Protein AF-A0A820GW99-F1 (afdb_monomer_lite)

Radius of gyration: 25.97 Å; chains: 1; bounding box: 66×43×68 Å

Secondary structure (DSSP, 8-state):
---------SS----------HHHHHHHHHHHHHHHTTS--PPPP-SS--EEE--SS-EEEEEE--HHHHTS-TTTTS--TTTEEEEEEEE--TTTGGG-----------B-SS-HHHHHHHHHHT---------TTT-S-------BTTB---EEEEEEEEEEGGGTTEEEEEEEEESTT-PEEEEEETTTTTBPPTHHHHHHHHHHHT-EEEEEEEEGGGTTEEEEEEEEETTHHHHHHHHHHHHHTT-BHHHHHSSPPPSS-TTGGGGS---BTTS---SB-S-S--TTS--

Structure (mmCIF, N/CA/C/O backbone):
data_AF-A0A820GW99-F1
#
_entry.id   AF-A0A820GW99-F1
#
loop_
_atom_site.group_PDB
_atom_site.id
_atom_site.type_symbol
_atom_site.label_atom_id
_atom_site.label_alt_id
_atom_site.label_comp_id
_atom_site.label_asym_id
_atom_site.label_entity_id
_atom_site.label_seq_id
_atom_site.pdbx_PDB_ins_code
_atom_site.Cartn_x
_atom_site.Cartn_y
_atom_site.Cartn_z
_atom_site.occupancy
_atom_site.B_iso_or_equiv
_atom_site.auth_seq_id
_atom_site.auth_comp_id
_atom_site.auth_asym_id
_atom_site.auth_atom_id
_atom_site.pdbx_PDB_model_num
ATOM 1 N N . VAL A 1 1 ? 0.728 26.196 10.209 1.00 34.09 1 VAL A N 1
ATOM 2 C CA . VAL A 1 1 ? 1.690 25.184 10.706 1.00 34.09 1 VAL A CA 1
ATOM 3 C C . VAL A 1 1 ? 2.237 25.667 12.037 1.00 34.09 1 VAL A C 1
ATOM 5 O O . VAL A 1 1 ? 2.863 26.720 12.058 1.00 34.09 1 VAL A O 1
ATOM 8 N N . ILE A 1 2 ? 1.948 24.975 13.143 1.00 26.88 2 ILE A N 1
ATOM 9 C CA . ILE A 1 2 ? 2.539 25.312 14.448 1.00 26.88 2 ILE A CA 1
ATOM 10 C C . ILE A 1 2 ? 3.952 24.728 14.445 1.00 26.88 2 ILE A C 1
ATOM 12 O O . ILE A 1 2 ? 4.118 23.527 14.625 1.00 26.88 2 ILE A O 1
ATOM 16 N N . LYS A 1 3 ? 4.962 25.563 14.180 1.00 29.23 3 LYS A N 1
ATOM 17 C CA . LYS A 1 3 ? 6.363 25.150 14.320 1.00 29.23 3 LYS A CA 1
ATOM 18 C C . LYS A 1 3 ? 6.687 24.992 15.804 1.00 29.23 3 LYS A C 1
ATOM 20 O O . LYS A 1 3 ? 6.284 25.827 16.612 1.00 29.23 3 LYS A O 1
ATOM 25 N N . HIS A 1 4 ? 7.404 23.926 16.148 1.00 37.72 4 HIS A N 1
ATOM 26 C CA . HIS A 1 4 ? 7.771 23.617 17.527 1.00 37.72 4 HIS A CA 1
ATOM 27 C C . HIS A 1 4 ? 8.592 24.746 18.165 1.00 37.72 4 HIS A C 1
ATOM 29 O O . HIS A 1 4 ? 9.749 24.967 17.809 1.00 37.72 4 HIS A O 1
ATOM 35 N N . GLY A 1 5 ? 8.007 25.411 19.162 1.00 27.44 5 GLY A N 1
ATOM 36 C CA . GLY A 1 5 ? 8.787 26.099 20.182 1.00 27.44 5 GLY A CA 1
ATOM 37 C C . GLY A 1 5 ? 9.498 25.060 21.046 1.00 27.44 5 GLY A C 1
ATOM 38 O O . GLY A 1 5 ? 8.871 24.106 21.512 1.00 27.44 5 GLY A O 1
ATOM 39 N N . LYS A 1 6 ? 10.807 25.237 21.246 1.00 36.88 6 LYS A N 1
ATOM 40 C CA . LYS A 1 6 ? 11.501 24.606 22.374 1.00 36.88 6 LYS A CA 1
ATOM 41 C C . LYS A 1 6 ? 10.998 25.238 23.681 1.00 36.88 6 LYS A C 1
ATOM 43 O O . LYS A 1 6 ? 10.419 26.319 23.661 1.00 36.88 6 LYS A O 1
ATOM 48 N N . ASP A 1 7 ? 11.260 24.542 24.781 1.00 36.59 7 ASP A N 1
ATOM 49 C CA . ASP A 1 7 ? 11.021 24.961 26.167 1.00 36.59 7 ASP A CA 1
ATOM 50 C C . ASP A 1 7 ? 9.563 24.947 26.660 1.00 36.59 7 ASP A C 1
ATOM 52 O O . ASP A 1 7 ? 8.857 25.949 26.685 1.00 36.59 7 ASP A O 1
ATOM 56 N N . LEU A 1 8 ? 9.172 23.785 27.194 1.00 32.44 8 LEU A N 1
ATOM 57 C CA . LEU A 1 8 ? 8.350 23.674 28.406 1.00 32.44 8 LEU A CA 1
ATOM 58 C C . LEU A 1 8 ? 8.713 22.358 29.116 1.00 32.44 8 LEU A C 1
ATOM 60 O O . LEU A 1 8 ? 8.179 21.285 28.831 1.00 32.44 8 LEU A O 1
ATOM 64 N N . ALA A 1 9 ? 9.716 22.431 29.990 1.00 37.28 9 ALA A N 1
ATOM 65 C CA . ALA A 1 9 ? 10.276 21.270 30.671 1.00 37.28 9 ALA A CA 1
ATOM 66 C C . ALA A 1 9 ? 9.352 20.710 31.779 1.00 37.28 9 ALA A C 1
ATOM 68 O O . ALA A 1 9 ? 8.572 21.430 32.394 1.00 37.28 9 ALA A O 1
ATOM 69 N N . HIS A 1 10 ? 9.538 19.417 32.072 1.00 31.22 10 HIS A N 1
ATOM 70 C CA . HIS A 1 10 ? 9.127 18.690 33.289 1.00 31.22 10 HIS A CA 1
ATOM 71 C C . HIS A 1 10 ? 7.740 18.026 33.435 1.00 31.22 10 HIS A C 1
ATOM 73 O O . HIS A 1 10 ? 7.588 17.300 34.415 1.00 31.22 10 HIS A O 1
ATOM 79 N N . GLN A 1 11 ? 6.783 18.101 32.493 1.00 29.55 11 GLN A N 1
ATOM 80 C CA . GLN A 1 11 ? 5.554 17.261 32.589 1.00 29.55 11 GLN A CA 1
ATOM 81 C C . GLN A 1 11 ? 5.100 16.500 31.326 1.00 29.55 11 GLN A C 1
ATOM 83 O O . GLN A 1 11 ? 4.158 15.717 31.409 1.00 29.55 11 GLN A O 1
ATOM 88 N N . ALA A 1 12 ? 5.778 16.626 30.180 1.00 31.44 12 ALA A N 1
ATOM 89 C CA . ALA A 1 12 ? 5.379 15.939 28.942 1.00 31.44 12 ALA A CA 1
ATOM 90 C C . ALA A 1 12 ? 6.526 15.145 28.291 1.00 31.44 12 ALA A C 1
ATOM 92 O O . ALA A 1 12 ? 7.071 15.524 27.256 1.00 31.44 12 ALA A O 1
ATOM 93 N N . ARG A 1 13 ? 6.872 13.991 28.873 1.00 30.59 13 ARG A N 1
ATOM 94 C CA . ARG A 1 13 ? 7.758 13.000 28.238 1.00 30.59 13 ARG A CA 1
ATOM 95 C C . ARG A 1 13 ? 7.006 12.195 27.160 1.00 30.59 13 ARG A C 1
ATOM 97 O O . ARG A 1 13 ? 6.769 11.014 27.352 1.00 30.59 13 ARG A O 1
ATOM 104 N N . VAL A 1 14 ? 6.665 12.812 26.023 1.00 30.56 14 VAL A N 1
ATOM 105 C CA . VAL A 1 14 ? 6.706 12.112 24.719 1.00 30.56 14 VAL A CA 1
ATOM 106 C C . VAL A 1 14 ? 6.911 13.102 23.564 1.00 30.56 14 VAL A C 1
ATOM 108 O O . VAL A 1 14 ? 5.963 13.713 23.070 1.00 30.56 14 VAL A O 1
ATOM 111 N N . THR A 1 15 ? 8.141 13.208 23.062 1.00 28.92 15 THR A N 1
ATOM 112 C CA . THR A 1 15 ? 8.396 13.669 21.690 1.00 28.92 15 THR A CA 1
ATOM 113 C C . THR A 1 15 ? 8.092 12.515 20.736 1.00 28.92 15 THR A C 1
ATOM 115 O O . THR A 1 15 ? 8.999 11.830 20.274 1.00 28.92 15 THR A O 1
ATOM 118 N N . VAL A 1 16 ? 6.804 12.249 20.496 1.00 45.94 16 VAL A N 1
ATOM 119 C CA . VAL A 1 16 ? 6.404 11.439 19.336 1.00 45.94 16 VAL A CA 1
ATOM 120 C C . VAL A 1 16 ? 6.552 12.335 18.121 1.00 45.94 16 VAL A C 1
ATOM 122 O O . VAL A 1 16 ? 5.922 13.393 18.089 1.00 45.94 16 VAL A O 1
ATOM 125 N N . ASP A 1 17 ? 7.341 11.908 17.144 1.00 59.22 17 ASP A N 1
ATOM 126 C CA . ASP A 1 17 ? 7.362 12.537 15.829 1.00 59.22 17 ASP A CA 1
ATOM 127 C C . ASP A 1 17 ? 5.945 12.463 15.227 1.00 59.22 17 ASP A C 1
ATOM 129 O O . ASP A 1 17 ? 5.344 11.386 15.147 1.00 59.22 17 ASP A O 1
ATOM 133 N N . ARG A 1 18 ? 5.331 13.616 14.947 1.00 73.81 18 ARG A N 1
ATOM 134 C CA . ARG A 1 18 ? 3.931 13.697 14.494 1.00 73.81 18 ARG A CA 1
ATOM 135 C C . ARG A 1 18 ? 3.927 14.043 13.008 1.00 73.81 18 ARG A C 1
ATOM 137 O O . ARG A 1 18 ? 4.594 15.007 12.650 1.00 73.81 18 ARG A O 1
ATOM 144 N N . PRO A 1 19 ? 3.125 13.366 12.162 1.00 80.12 19 PRO A N 1
ATOM 145 C CA . PRO A 1 19 ? 3.034 13.721 10.749 1.00 80.12 19 PRO A CA 1
ATOM 146 C C . PRO A 1 19 ? 2.704 15.207 10.558 1.00 80.12 19 PRO A C 1
ATOM 148 O O . PRO A 1 19 ? 1.691 15.686 11.078 1.00 80.12 19 PRO A O 1
ATOM 151 N N . GLU A 1 20 ? 3.540 15.925 9.801 1.00 85.94 20 GLU A N 1
ATOM 152 C CA . GLU A 1 20 ? 3.420 17.369 9.539 1.00 85.94 20 GLU A CA 1
ATOM 153 C C . GLU A 1 20 ? 2.290 17.696 8.536 1.00 85.94 20 GLU A C 1
ATOM 155 O O . GLU A 1 20 ? 2.474 18.383 7.533 1.00 85.94 20 GLU A O 1
ATOM 160 N N . LEU A 1 21 ? 1.085 17.182 8.794 1.00 87.62 21 LEU A N 1
ATOM 161 C CA . LEU A 1 21 ? -0.059 17.249 7.888 1.00 87.62 21 LEU A CA 1
ATOM 162 C C . LEU A 1 21 ? -1.140 18.201 8.412 1.00 87.62 21 LEU A C 1
ATOM 164 O O . LEU A 1 21 ? -1.540 18.155 9.579 1.00 87.62 21 LEU A O 1
ATOM 168 N N . THR A 1 22 ? -1.685 19.036 7.525 1.00 89.44 22 THR A N 1
ATOM 169 C CA . THR A 1 22 ? -2.733 20.014 7.868 1.00 89.44 22 THR A CA 1
ATOM 170 C C . THR A 1 22 ? -3.970 19.388 8.541 1.00 89.44 22 THR A C 1
ATOM 172 O O . THR A 1 22 ? -4.383 19.918 9.577 1.00 89.44 22 THR A O 1
ATOM 175 N N . PRO A 1 23 ? -4.540 18.254 8.069 1.00 91.44 23 PRO A N 1
ATOM 176 C CA . PRO A 1 23 ? -5.675 17.612 8.741 1.00 91.44 23 PRO A CA 1
ATOM 177 C C . PRO A 1 23 ? -5.346 17.142 10.166 1.00 91.44 23 PRO A C 1
ATOM 179 O O . PRO A 1 23 ? -6.163 17.297 11.073 1.00 91.44 23 PRO A O 1
ATOM 182 N N . VAL A 1 24 ? -4.123 16.642 10.384 1.00 91.94 24 VAL A N 1
ATOM 183 C CA . VAL A 1 24 ? -3.643 16.163 11.691 1.00 91.94 24 VAL A CA 1
ATOM 184 C C . VAL A 1 24 ? -3.580 17.314 12.690 1.00 91.94 24 VAL A C 1
ATOM 186 O O . VAL A 1 24 ? -4.077 17.180 13.807 1.00 91.94 24 VAL A O 1
ATOM 189 N N . ALA A 1 25 ? -3.047 18.470 12.282 1.00 91.69 25 ALA A N 1
ATOM 190 C CA . ALA A 1 25 ? -3.002 19.664 13.125 1.00 91.69 25 ALA A CA 1
ATOM 191 C C . ALA A 1 25 ? -4.410 20.170 13.500 1.00 91.69 25 ALA A C 1
ATOM 193 O O . ALA A 1 25 ? -4.652 20.513 14.660 1.00 91.69 25 ALA A O 1
ATOM 194 N N . ILE A 1 26 ? -5.352 20.174 12.546 1.00 92.75 26 ILE A N 1
ATOM 195 C CA . ILE A 1 26 ? -6.745 20.588 12.780 1.00 92.75 26 ILE A CA 1
ATOM 196 C C . ILE A 1 26 ? -7.433 19.637 13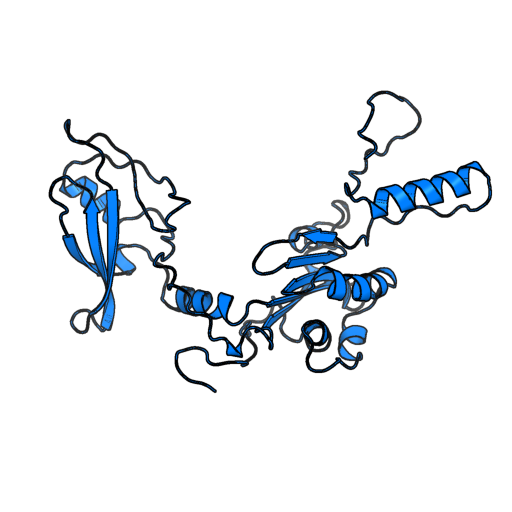.769 1.00 92.75 26 ILE A C 1
ATOM 198 O O . ILE A 1 26 ? -7.977 20.089 14.779 1.00 92.75 26 ILE A O 1
ATOM 202 N N . GLN A 1 27 ? -7.382 18.324 13.527 1.00 93.75 27 GLN A N 1
ATOM 203 C CA . GLN A 1 27 ? -8.061 17.332 14.366 1.00 93.75 27 GLN A CA 1
ATOM 204 C C . GLN A 1 27 ? -7.442 17.243 15.771 1.00 93.75 27 GLN A C 1
ATOM 206 O O . GLN A 1 27 ? -8.168 17.203 16.767 1.00 93.75 27 GLN A O 1
ATOM 211 N N . ALA A 1 28 ? -6.110 17.305 15.880 1.00 93.31 28 ALA A N 1
ATOM 212 C CA . ALA A 1 28 ? -5.420 17.359 17.167 1.00 93.31 28 ALA A CA 1
ATOM 213 C C . ALA A 1 28 ? -5.816 18.606 17.977 1.00 93.31 28 ALA A C 1
ATOM 215 O O . ALA A 1 28 ? -6.082 18.489 19.177 1.00 93.31 28 ALA A O 1
ATOM 216 N N . GLY A 1 29 ? -5.922 19.772 17.326 1.00 94.19 29 GLY A N 1
ATOM 217 C CA . GLY A 1 29 ? -6.402 21.013 17.937 1.00 94.19 29 GLY A CA 1
ATOM 218 C C . GLY A 1 29 ? -7.855 20.919 18.413 1.00 94.19 29 GLY A C 1
ATOM 219 O O . GLY A 1 29 ? -8.149 21.264 19.556 1.00 94.19 29 GLY A O 1
ATOM 220 N N . GLN A 1 30 ? -8.755 20.374 17.589 1.00 96.12 30 GLN A N 1
ATOM 221 C CA . GLN A 1 30 ? -10.165 20.168 17.949 1.00 96.12 30 GLN A CA 1
ATOM 222 C C . GLN A 1 30 ? -10.345 19.200 19.128 1.00 96.12 30 GLN A C 1
ATOM 224 O O . GLN A 1 30 ? -11.160 19.455 20.017 1.00 96.12 30 GLN A O 1
ATOM 229 N N . TYR A 1 31 ? -9.593 18.097 19.175 1.00 95.62 31 TYR A N 1
ATOM 230 C CA . TYR A 1 31 ? -9.647 17.171 20.309 1.00 95.62 31 TYR A CA 1
ATOM 231 C C . TYR A 1 31 ? -8.991 17.755 21.567 1.00 95.62 31 TYR A C 1
ATOM 233 O O . TYR A 1 31 ? -9.495 17.531 22.665 1.00 95.62 31 TYR A O 1
ATOM 241 N N . LEU A 1 32 ? -7.911 18.534 21.438 1.00 94.62 32 LEU A N 1
ATOM 242 C CA . LEU A 1 32 ? -7.316 19.254 22.568 1.00 94.62 32 LEU A CA 1
ATOM 243 C C . LEU A 1 32 ? -8.299 20.266 23.168 1.00 94.62 32 LEU A C 1
ATOM 245 O O . LEU A 1 32 ? -8.523 20.232 24.374 1.00 94.62 32 LEU A O 1
ATOM 249 N N . ALA A 1 33 ? -8.938 21.084 22.330 1.00 97.06 33 ALA A N 1
ATOM 250 C CA . ALA A 1 33 ? -10.006 21.996 22.726 1.00 97.06 33 ALA A CA 1
ATOM 251 C C . ALA A 1 33 ? -11.107 21.270 23.519 1.00 97.06 33 ALA A C 1
ATOM 253 O O . ALA A 1 33 ? -11.401 21.629 24.658 1.00 97.06 33 ALA A O 1
ATOM 254 N N . ARG A 1 34 ? -11.675 20.193 22.960 1.00 97.06 34 ARG A N 1
ATOM 255 C CA . ARG A 1 34 ? -12.742 19.423 23.624 1.00 97.06 34 ARG A CA 1
ATOM 256 C C . ARG A 1 34 ? -12.323 18.859 24.986 1.00 97.06 34 ARG A C 1
ATOM 258 O O . ARG A 1 34 ? -13.162 18.832 25.880 1.00 97.06 34 ARG A O 1
ATOM 265 N N . ARG A 1 35 ? -11.058 18.454 25.163 1.00 96.75 35 ARG A N 1
ATOM 266 C CA . ARG A 1 35 ? -10.527 18.016 26.468 1.00 96.75 35 ARG A CA 1
ATOM 267 C C . ARG A 1 35 ? -10.376 19.173 27.457 1.00 96.75 35 ARG A C 1
ATOM 269 O O . ARG A 1 35 ? -10.804 19.039 28.593 1.00 96.75 35 ARG A O 1
ATOM 276 N N . LEU A 1 36 ? -9.825 20.312 27.029 1.00 96.19 36 LEU A N 1
ATOM 277 C CA . LEU A 1 36 ? -9.630 21.490 27.890 1.00 96.19 36 LEU A CA 1
ATOM 278 C C . LEU A 1 36 ? -10.951 22.073 28.424 1.00 96.19 36 LEU A C 1
ATOM 280 O O . LEU A 1 36 ? -10.977 22.607 29.528 1.00 96.19 36 LEU A O 1
ATOM 284 N N . TRP A 1 37 ? -12.042 21.942 27.665 1.00 96.75 37 TRP A N 1
ATOM 285 C CA . TRP A 1 37 ? -13.384 22.382 28.063 1.00 96.75 37 TRP A CA 1
ATOM 286 C C . TRP A 1 37 ? -14.287 21.255 28.605 1.00 96.75 37 TRP A C 1
ATOM 288 O O . TRP A 1 37 ? -15.500 21.434 28.673 1.00 96.75 37 TRP A O 1
ATOM 298 N N . ASN A 1 38 ? -13.727 20.102 29.003 1.00 95.25 38 ASN A N 1
ATOM 299 C CA . ASN A 1 38 ? -14.459 18.944 29.552 1.00 95.25 38 ASN A CA 1
ATOM 300 C C . ASN A 1 38 ? -15.621 18.421 28.669 1.00 95.25 38 ASN A C 1
ATOM 302 O O . ASN A 1 38 ? -16.558 17.796 29.162 1.00 95.25 38 ASN A O 1
ATOM 306 N N . LEU A 1 39 ? -15.560 18.638 27.350 1.00 96.75 39 LEU A N 1
ATOM 307 C CA . LEU A 1 39 ? -16.567 18.186 26.379 1.00 96.75 39 LEU A CA 1
ATOM 308 C C . LEU A 1 39 ? -16.296 16.773 25.837 1.00 96.75 39 LEU A C 1
ATOM 310 O O . LEU A 1 39 ? -17.156 16.182 25.185 1.00 96.75 39 LEU A O 1
ATOM 314 N N . SER A 1 40 ? -15.084 16.244 26.017 1.00 96.06 40 SER A N 1
ATOM 315 C CA . SER A 1 40 ? -14.705 14.886 25.615 1.00 96.06 40 SER A CA 1
ATOM 316 C C . SER A 1 40 ? -13.384 14.475 26.259 1.00 96.06 40 SER A C 1
ATOM 318 O O . SER A 1 40 ? -12.528 15.324 26.476 1.00 96.06 40 SER A O 1
ATOM 320 N N . ASN A 1 41 ? -13.176 13.170 26.448 1.00 94.81 41 ASN A N 1
ATOM 321 C CA . ASN A 1 41 ? -11.884 12.581 26.823 1.00 94.81 41 ASN A CA 1
ATOM 322 C C . ASN A 1 41 ? -11.120 11.988 25.619 1.00 94.81 41 ASN A C 1
ATOM 324 O O . ASN A 1 41 ? -10.071 11.371 25.793 1.00 94.81 41 ASN A O 1
ATOM 328 N N . GLN A 1 42 ? -11.631 12.151 24.392 1.00 94.06 42 GLN A N 1
ATOM 329 C CA . GLN A 1 42 ? -11.063 11.528 23.196 1.00 94.06 42 GLN A CA 1
ATOM 330 C C . GLN A 1 42 ? -9.632 12.015 22.913 1.00 94.06 42 GLN A C 1
ATOM 332 O O . GLN A 1 42 ? -9.343 13.217 22.867 1.00 94.06 42 GLN A O 1
ATOM 337 N N . LEU A 1 43 ? -8.730 11.058 22.691 1.00 92.94 43 LEU A N 1
ATOM 338 C CA . LEU A 1 43 ? -7.359 11.289 22.245 1.00 92.94 43 LEU A CA 1
ATOM 339 C C . LEU A 1 43 ? -7.262 11.167 20.718 1.00 92.94 43 LEU A C 1
ATOM 341 O O . LEU A 1 43 ? -8.073 10.505 20.074 1.00 92.94 43 LEU A O 1
ATOM 345 N N . MET A 1 44 ? -6.256 11.821 20.141 1.00 90.75 44 MET A N 1
ATOM 346 C CA . MET A 1 44 ? -5.973 11.744 18.707 1.00 90.75 44 MET A CA 1
ATOM 347 C C . MET A 1 44 ? -5.277 10.416 18.377 1.00 90.75 44 MET A C 1
ATOM 349 O O . MET A 1 44 ? -4.273 10.075 19.006 1.00 90.75 44 MET A O 1
ATOM 353 N N . ASN A 1 45 ? -5.794 9.686 17.385 1.00 88.00 45 ASN A N 1
ATOM 354 C CA . ASN A 1 45 ? -5.146 8.497 16.837 1.00 88.00 45 ASN A CA 1
ATOM 355 C C . ASN A 1 45 ? -4.118 8.927 15.779 1.00 88.00 45 ASN A C 1
ATOM 357 O O . ASN A 1 45 ? -4.469 9.603 14.818 1.00 88.00 45 ASN A O 1
ATOM 361 N N . TYR A 1 46 ? -2.861 8.517 15.959 1.00 89.00 46 TYR A N 1
ATOM 362 C CA . TYR A 1 46 ? -1.767 8.812 15.028 1.00 89.00 46 TYR A CA 1
ATOM 363 C C . TYR A 1 46 ? -1.233 7.576 14.283 1.00 89.00 46 TYR A C 1
ATOM 365 O O . TYR A 1 46 ? -0.291 7.708 13.514 1.00 89.00 46 TYR A O 1
ATOM 373 N N . ARG A 1 47 ? -1.798 6.378 14.506 1.00 83.94 47 ARG A N 1
ATOM 374 C CA . ARG A 1 47 ? -1.305 5.125 13.895 1.00 83.94 47 ARG A CA 1
ATOM 375 C C . ARG A 1 47 ? -1.816 4.897 12.471 1.00 83.94 47 ARG A C 1
ATOM 377 O O . ARG A 1 47 ? -1.139 4.261 11.677 1.00 83.94 47 ARG A O 1
ATOM 384 N N . THR A 1 48 ? -3.009 5.396 12.158 1.00 88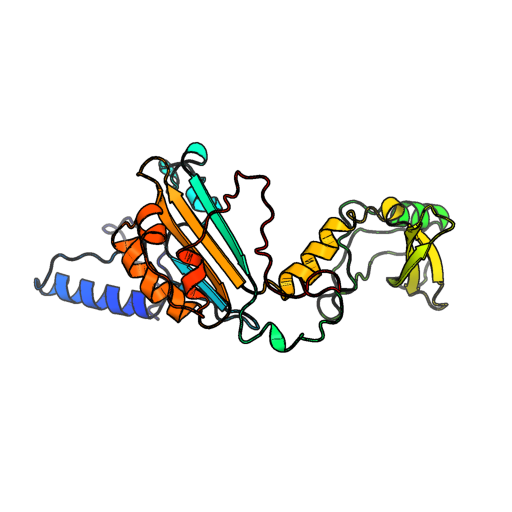.12 48 THR A N 1
ATOM 385 C CA . THR A 1 48 ? -3.713 5.150 10.886 1.00 88.12 48 THR A CA 1
ATOM 386 C C . THR A 1 48 ? -4.084 6.470 10.208 1.00 88.12 48 THR A C 1
ATOM 388 O O . THR A 1 48 ? -5.238 6.694 9.849 1.00 88.12 48 THR A O 1
ATOM 391 N N . ILE A 1 49 ? -3.112 7.380 10.100 1.00 94.19 49 ILE A N 1
ATOM 392 C CA . ILE A 1 49 ? -3.250 8.630 9.343 1.00 94.19 49 ILE A CA 1
ATOM 393 C C . ILE A 1 49 ? -2.926 8.322 7.870 1.00 94.19 49 ILE A C 1
ATOM 395 O O . ILE A 1 49 ? -1.783 7.954 7.591 1.00 94.19 49 ILE A O 1
ATOM 399 N N . PRO A 1 50 ? -3.880 8.452 6.928 1.00 95.81 50 PRO A N 1
ATOM 400 C CA . PRO A 1 50 ? -3.567 8.351 5.509 1.00 95.81 50 PRO A CA 1
ATOM 401 C C . PRO A 1 50 ? -2.710 9.537 5.062 1.00 95.81 50 PRO A C 1
ATOM 403 O O . PRO A 1 50 ? -2.909 10.668 5.508 1.00 95.81 50 P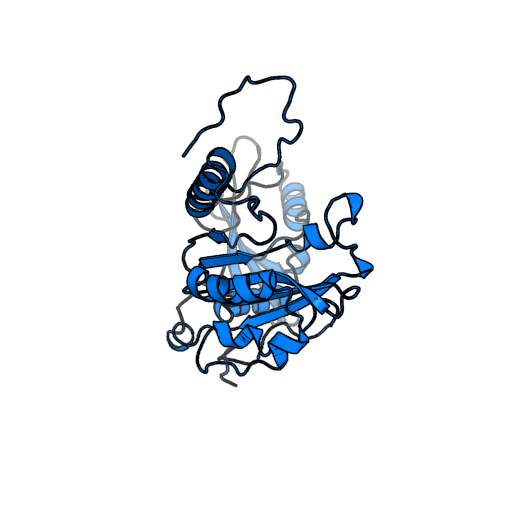RO A O 1
ATOM 406 N N . SER A 1 51 ? -1.766 9.271 4.165 1.00 94.12 51 SER A N 1
ATOM 407 C CA . SER A 1 51 ? -0.851 10.261 3.593 1.00 94.12 51 SER A CA 1
ATOM 408 C C . SER A 1 51 ? -0.774 10.087 2.079 1.00 94.12 51 SER A C 1
ATOM 410 O O . SER A 1 51 ? -0.868 8.966 1.586 1.00 94.12 51 SER A O 1
ATOM 412 N N . THR A 1 52 ? -0.607 11.190 1.346 1.00 93.81 52 THR A N 1
ATOM 413 C CA . THR A 1 52 ? -0.474 11.208 -0.121 1.00 93.81 52 THR A CA 1
ATOM 414 C C . THR A 1 52 ? 0.698 12.090 -0.526 1.00 93.81 52 THR A C 1
ATOM 416 O O . THR A 1 52 ? 0.855 13.196 -0.008 1.00 93.81 52 THR A O 1
ATOM 419 N N . VAL A 1 53 ? 1.505 11.594 -1.458 1.00 91.31 53 VAL A N 1
ATOM 420 C CA . VAL A 1 53 ? 2.589 12.301 -2.131 1.00 91.31 53 VAL A CA 1
ATOM 421 C C . VAL A 1 53 ? 2.165 12.503 -3.585 1.00 91.31 53 VAL A C 1
ATOM 423 O O . VAL A 1 53 ? 2.001 11.544 -4.340 1.00 91.31 53 VAL A O 1
ATOM 426 N N . PHE A 1 54 ? 1.972 13.762 -3.970 1.00 88.12 54 PHE A N 1
ATOM 427 C CA . PHE A 1 54 ? 1.522 14.141 -5.308 1.00 88.12 54 PHE A CA 1
ATOM 428 C C . PHE A 1 54 ? 2.716 14.245 -6.265 1.00 88.12 54 PHE A C 1
ATOM 430 O O . PHE A 1 54 ? 3.310 15.309 -6.438 1.00 88.12 54 PHE A O 1
ATOM 437 N N . THR A 1 55 ? 3.091 13.115 -6.863 1.00 77.94 55 THR A N 1
ATOM 438 C CA . THR A 1 55 ? 4.130 13.005 -7.897 1.00 77.94 55 THR A CA 1
ATOM 439 C C . THR A 1 55 ? 3.529 12.867 -9.294 1.00 77.94 55 THR A C 1
ATOM 441 O O . THR A 1 55 ? 2.452 12.311 -9.473 1.00 77.94 55 THR A O 1
ATOM 444 N N . SER A 1 56 ? 4.241 13.350 -10.314 1.00 66.69 56 SER A N 1
ATOM 445 C CA . SER A 1 56 ? 3.922 13.084 -11.725 1.00 66.69 56 SER A CA 1
ATOM 446 C C . SER A 1 56 ? 4.841 11.978 -12.263 1.00 66.69 56 SER A C 1
ATOM 448 O O . SER A 1 56 ? 6.033 12.018 -11.956 1.00 66.69 56 SER A O 1
ATOM 450 N N . PRO A 1 57 ? 4.354 11.007 -13.064 1.00 67.62 57 PRO A N 1
ATOM 451 C CA . PRO A 1 57 ? 3.000 10.884 -13.621 1.00 67.62 57 PRO A CA 1
ATOM 452 C C . PRO A 1 57 ? 2.003 10.093 -12.749 1.00 67.62 57 PRO A C 1
ATOM 454 O O . PRO A 1 57 ? 0.859 9.913 -13.159 1.00 67.62 57 PRO A O 1
ATOM 457 N N . SER A 1 58 ? 2.414 9.576 -11.590 1.00 76.50 58 SER A N 1
ATOM 458 C CA . SER A 1 58 ? 1.545 8.811 -10.685 1.00 76.50 58 SER A CA 1
ATOM 459 C C . SER A 1 58 ? 1.736 9.268 -9.249 1.00 76.50 58 SER A C 1
ATOM 461 O O . SER A 1 58 ? 2.869 9.439 -8.792 1.00 76.50 58 SER A O 1
ATOM 463 N N . GLU A 1 59 ? 0.626 9.433 -8.541 1.00 89.88 59 GLU A N 1
ATOM 464 C CA . GLU A 1 59 ? 0.610 9.738 -7.117 1.00 89.88 59 GLU A CA 1
ATOM 465 C C . GLU A 1 59 ? 0.956 8.486 -6.307 1.00 89.88 59 GLU A C 1
ATOM 467 O O . GLU A 1 59 ? 0.859 7.354 -6.793 1.00 89.88 59 GLU A O 1
ATOM 472 N N . TYR A 1 60 ? 1.339 8.688 -5.050 1.00 93.75 60 TYR A N 1
ATOM 473 C CA . TYR A 1 60 ? 1.573 7.609 -4.100 1.00 93.75 60 TYR A CA 1
ATOM 474 C C . TYR A 1 60 ? 0.894 7.914 -2.768 1.00 93.75 60 TYR A C 1
ATOM 476 O O . TYR A 1 60 ? 1.183 8.930 -2.135 1.00 93.75 60 TYR A O 1
ATOM 484 N N . SER A 1 61 ? 0.039 7.003 -2.312 1.00 96.44 61 SER A N 1
ATOM 485 C CA . SER A 1 61 ? -0.701 7.137 -1.060 1.00 96.44 61 SER A CA 1
ATOM 486 C C . SER A 1 61 ? -0.595 5.881 -0.216 1.00 96.44 61 SER A C 1
ATOM 488 O O . SER A 1 61 ? -0.505 4.762 -0.722 1.00 96.44 61 SER A O 1
ATOM 490 N N . PHE A 1 62 ? -0.608 6.059 1.099 1.00 97.25 62 PHE A N 1
ATOM 491 C CA . PHE A 1 62 ? -0.499 4.954 2.041 1.00 97.25 62 PHE A CA 1
ATOM 492 C C . PHE A 1 62 ? -1.175 5.259 3.377 1.00 97.25 62 PHE A C 1
ATOM 494 O O . PHE A 1 62 ? -1.430 6.414 3.726 1.00 97.25 62 PHE A O 1
ATOM 501 N N . VAL A 1 63 ? -1.451 4.202 4.135 1.00 97.06 63 VAL A N 1
ATOM 502 C CA . VAL A 1 63 ? -1.956 4.256 5.509 1.00 97.06 63 VAL A CA 1
ATOM 503 C C . VAL A 1 63 ? -1.422 3.061 6.299 1.00 97.06 63 VAL A C 1
ATOM 505 O O . VAL A 1 63 ? -1.390 1.943 5.791 1.00 97.06 63 VAL A O 1
ATOM 508 N N . GLY A 1 64 ? -1.031 3.289 7.554 1.00 94.94 64 GLY A N 1
ATOM 509 C CA . GLY A 1 64 ? -0.488 2.247 8.429 1.00 94.94 64 GLY A CA 1
ATOM 510 C C . GLY A 1 64 ? 1.025 2.054 8.281 1.00 94.94 64 GLY A C 1
ATOM 511 O O . GLY A 1 64 ? 1.743 2.992 7.941 1.00 94.94 64 GLY A O 1
ATOM 512 N N . LEU A 1 65 ? 1.506 0.852 8.605 1.00 94.62 65 LEU A N 1
ATOM 513 C CA . LEU A 1 65 ? 2.931 0.513 8.638 1.00 94.62 65 LEU A CA 1
ATOM 514 C C . LEU A 1 65 ? 3.530 0.411 7.234 1.00 94.62 65 LEU A C 1
ATOM 516 O O . LEU A 1 65 ? 2.914 -0.152 6.332 1.00 94.62 65 LEU A O 1
ATOM 520 N N . HIS A 1 66 ? 4.780 0.850 7.095 1.00 93.81 66 HIS A N 1
ATOM 521 C CA . HIS A 1 66 ? 5.624 0.483 5.959 1.00 93.81 66 HIS A CA 1
ATOM 522 C C . HIS A 1 66 ? 6.114 -0.971 6.078 1.00 93.81 66 HIS A C 1
ATOM 524 O O . HIS A 1 66 ? 6.014 -1.601 7.130 1.00 93.81 66 HIS A O 1
ATOM 530 N N . GLU A 1 67 ? 6.677 -1.520 5.006 1.00 93.94 67 GLU A N 1
ATOM 531 C CA . GLU A 1 67 ? 7.087 -2.929 4.934 1.00 93.94 67 GLU A CA 1
ATOM 532 C C . GLU A 1 67 ? 8.289 -3.221 5.843 1.00 93.94 67 GLU A C 1
ATOM 534 O O . GLU A 1 67 ? 8.233 -4.081 6.719 1.00 93.94 67 GLU A O 1
ATOM 539 N N . GLU A 1 68 ? 9.323 -2.398 5.720 1.00 92.06 68 GLU A N 1
ATOM 540 C CA . GLU A 1 68 ? 10.514 -2.363 6.564 1.00 92.06 68 GLU A CA 1
ATOM 541 C C . GLU A 1 68 ? 10.238 -1.905 8.007 1.00 92.06 68 GLU A C 1
ATOM 543 O O . GLU A 1 68 ? 11.115 -1.992 8.868 1.00 92.06 68 GLU A O 1
ATOM 548 N N . GLN A 1 69 ? 9.035 -1.389 8.282 1.00 91.75 69 GLN A N 1
ATOM 549 C CA . GLN A 1 69 ? 8.562 -1.097 9.634 1.00 91.75 69 GLN A CA 1
ATOM 550 C C . GLN A 1 69 ? 7.823 -2.300 10.227 1.00 91.75 69 GLN A C 1
ATOM 552 O O . GLN A 1 69 ? 8.093 -2.674 11.363 1.00 91.75 69 GLN A O 1
ATOM 557 N N . ALA A 1 70 ? 6.943 -2.944 9.456 1.00 93.62 70 ALA A N 1
ATOM 558 C CA . ALA A 1 70 ? 6.215 -4.138 9.875 1.00 93.62 70 ALA A CA 1
ATOM 559 C C . ALA A 1 70 ? 7.161 -5.307 10.207 1.00 93.62 70 ALA A C 1
ATOM 561 O O . ALA A 1 70 ? 6.932 -6.012 11.185 1.00 93.62 70 ALA A O 1
ATOM 562 N N . MET A 1 71 ? 8.263 -5.458 9.464 1.00 94.00 71 MET A N 1
ATOM 563 C CA . MET A 1 71 ? 9.283 -6.490 9.713 1.00 94.00 71 MET A CA 1
ATOM 564 C C . MET A 1 71 ? 10.081 -6.314 11.020 1.00 94.00 71 MET A C 1
ATOM 566 O O . MET A 1 71 ? 10.777 -7.244 11.426 1.00 94.00 71 MET A O 1
ATOM 570 N N . ARG A 1 72 ? 10.018 -5.149 11.681 1.00 93.62 72 ARG A N 1
ATOM 571 C CA . ARG A 1 72 ? 10.745 -4.898 12.940 1.00 93.62 72 ARG A CA 1
ATOM 572 C C . ARG A 1 72 ? 10.110 -5.650 14.108 1.00 93.62 72 ARG A C 1
ATOM 574 O O . ARG A 1 72 ? 8.964 -6.090 14.019 1.00 93.62 72 ARG A O 1
ATOM 581 N N . SER A 1 73 ? 10.841 -5.757 15.217 1.00 89.19 73 SER A N 1
ATOM 582 C CA . SER A 1 73 ? 10.307 -6.333 16.453 1.00 89.19 73 SER A CA 1
ATOM 583 C C . SER A 1 73 ? 9.100 -5.532 16.969 1.00 89.19 73 SER A C 1
ATOM 585 O O . SER A 1 73 ? 8.921 -4.357 16.633 1.00 89.19 73 SER A O 1
ATOM 587 N N . GLN A 1 74 ? 8.281 -6.147 17.824 1.00 86.56 74 GLN A N 1
ATOM 588 C CA . GLN A 1 74 ? 7.186 -5.435 18.496 1.00 86.56 74 GLN A CA 1
ATOM 589 C C . GLN A 1 74 ? 7.697 -4.334 19.445 1.00 86.56 74 GLN A C 1
ATOM 591 O O . GLN A 1 74 ? 7.013 -3.327 19.629 1.00 86.56 74 GLN A O 1
ATOM 596 N N . GLU A 1 75 ? 8.906 -4.485 20.000 1.00 85.88 75 GLU A N 1
ATOM 597 C CA . GLU A 1 75 ? 9.564 -3.469 20.836 1.00 85.88 75 GLU A CA 1
ATOM 598 C C . GLU A 1 75 ? 9.946 -2.226 20.010 1.00 85.88 75 GLU A C 1
ATOM 600 O O . GLU A 1 75 ? 9.754 -1.096 20.459 1.00 85.88 75 GLU A O 1
ATOM 605 N N . ASP A 1 76 ? 10.367 -2.430 18.758 1.00 86.62 76 ASP A N 1
ATOM 606 C CA . ASP A 1 76 ? 10.677 -1.384 17.770 1.00 86.62 76 ASP A CA 1
ATOM 607 C C . ASP A 1 76 ? 9.431 -0.828 17.042 1.00 86.62 76 ASP A C 1
ATOM 609 O O . ASP A 1 76 ? 9.545 -0.030 16.104 1.00 86.62 76 ASP A O 1
ATOM 613 N N . GLY A 1 77 ? 8.226 -1.254 17.440 1.00 83.88 77 GLY A N 1
ATOM 614 C CA . GLY A 1 77 ? 6.955 -0.813 16.858 1.00 83.88 77 GLY A CA 1
ATOM 615 C C . GLY A 1 77 ? 6.567 -1.469 15.524 1.00 83.88 77 GLY A C 1
ATOM 616 O O . GLY A 1 77 ? 5.712 -0.924 14.821 1.00 83.88 77 GLY A O 1
ATOM 617 N N . GLY A 1 78 ? 7.182 -2.602 15.174 1.00 91.44 78 GLY A N 1
ATOM 618 C CA . GLY A 1 78 ? 6.751 -3.497 14.095 1.00 91.44 78 GLY A CA 1
ATOM 619 C C . GLY A 1 78 ? 5.820 -4.616 14.582 1.00 91.44 78 GLY A C 1
ATOM 620 O O . GLY A 1 78 ? 5.205 -4.508 15.644 1.00 91.44 78 GLY A O 1
ATOM 621 N N . ILE A 1 79 ? 5.706 -5.694 13.798 1.00 94.19 79 ILE A N 1
ATOM 622 C CA . ILE A 1 79 ? 4.911 -6.893 14.135 1.00 94.19 79 ILE A CA 1
ATOM 623 C C . ILE A 1 79 ? 5.726 -8.200 14.142 1.00 94.19 79 ILE A C 1
ATOM 625 O O . ILE A 1 79 ? 5.174 -9.241 14.484 1.00 94.19 79 ILE A O 1
ATOM 629 N N . GLY A 1 80 ? 7.021 -8.157 13.819 1.00 94.00 80 GLY A N 1
ATOM 630 C CA . GLY A 1 80 ? 7.885 -9.327 13.623 1.00 94.00 80 GLY A CA 1
ATOM 631 C C . GLY A 1 80 ? 7.834 -9.836 12.181 1.00 94.00 80 GLY A C 1
ATOM 632 O O . GLY A 1 80 ? 6.756 -10.075 11.634 1.00 94.00 80 GLY A O 1
ATOM 633 N N . ALA A 1 81 ? 8.999 -9.989 11.542 1.00 93.50 81 ALA A N 1
ATOM 634 C CA . ALA A 1 81 ? 9.116 -10.412 10.142 1.00 93.50 81 ALA A CA 1
ATOM 635 C C . ALA A 1 81 ? 8.432 -11.763 9.857 1.00 93.50 81 ALA A C 1
ATOM 637 O O . ALA A 1 81 ? 7.865 -11.955 8.784 1.00 93.50 81 ALA A O 1
ATOM 638 N N . GLU A 1 82 ? 8.420 -12.671 10.831 1.00 94.50 82 GLU A N 1
ATOM 639 C CA . GLU A 1 82 ? 7.738 -13.961 10.768 1.00 94.50 82 GLU A CA 1
ATOM 640 C C . GLU A 1 82 ? 6.208 -13.834 10.688 1.00 94.50 82 GLU A C 1
ATOM 642 O O . GLU A 1 82 ? 5.565 -14.702 10.096 1.00 94.50 82 GLU A O 1
ATOM 647 N N . ASN A 1 83 ? 5.632 -12.738 11.199 1.00 96.31 83 ASN A N 1
ATOM 648 C CA . ASN A 1 83 ? 4.192 -12.454 11.183 1.00 96.31 83 ASN A CA 1
ATOM 649 C C . ASN A 1 83 ? 3.758 -11.618 9.971 1.00 96.31 83 ASN A C 1
ATOM 651 O O . ASN A 1 83 ? 2.572 -11.574 9.655 1.00 96.31 83 ASN A O 1
ATOM 655 N N . VAL A 1 84 ? 4.688 -10.997 9.244 1.00 96.88 84 VAL A N 1
ATOM 656 C CA . VAL A 1 84 ? 4.374 -10.212 8.042 1.00 96.88 84 VAL A CA 1
ATOM 657 C C . VAL A 1 84 ? 3.928 -11.126 6.896 1.00 96.88 84 VAL A C 1
ATOM 659 O O . VAL A 1 84 ? 4.635 -12.060 6.522 1.00 96.88 84 VAL A O 1
ATOM 662 N N . ARG A 1 85 ? 2.780 -10.827 6.280 1.00 96.81 85 ARG A N 1
ATOM 663 C CA . ARG A 1 85 ? 2.393 -11.321 4.949 1.00 96.81 85 ARG A CA 1
ATOM 664 C C . ARG A 1 85 ? 2.084 -10.137 4.047 1.00 96.81 85 ARG A C 1
ATOM 666 O O . ARG A 1 85 ? 1.424 -9.194 4.469 1.00 96.81 85 ARG A O 1
ATOM 673 N N . ILE A 1 86 ? 2.556 -10.170 2.804 1.00 96.38 86 ILE A N 1
ATOM 674 C CA . ILE A 1 86 ? 2.389 -9.050 1.870 1.00 96.38 86 ILE A CA 1
ATOM 675 C C . ILE A 1 86 ? 1.722 -9.549 0.605 1.00 96.38 86 ILE A C 1
ATOM 677 O O . ILE A 1 86 ? 2.305 -10.373 -0.097 1.00 96.38 86 ILE A O 1
ATOM 681 N N . TYR A 1 87 ? 0.538 -9.012 0.321 1.00 95.88 87 TYR A N 1
ATOM 682 C CA . TYR A 1 87 ? -0.184 -9.210 -0.930 1.00 95.88 87 TYR A CA 1
ATOM 683 C C . TYR A 1 87 ? 0.020 -7.988 -1.815 1.00 95.88 87 TYR A C 1
ATOM 685 O O . TYR A 1 87 ? -0.068 -6.859 -1.330 1.00 95.88 87 TYR A O 1
ATOM 693 N N . TRP A 1 88 ? 0.306 -8.182 -3.097 1.00 92.38 88 TRP A N 1
ATOM 694 C CA . TRP A 1 88 ? 0.624 -7.076 -3.996 1.00 92.38 88 TRP A CA 1
ATOM 695 C C . TRP A 1 88 ? 0.451 -7.434 -5.465 1.00 92.38 88 TRP A C 1
ATOM 697 O O . TRP A 1 88 ? 0.490 -8.600 -5.843 1.00 92.38 88 TRP A O 1
ATOM 707 N N . SER A 1 89 ? 0.260 -6.408 -6.286 1.00 85.75 89 SER A N 1
ATOM 708 C CA . SER A 1 89 ? 0.063 -6.535 -7.726 1.00 85.75 89 SER A CA 1
ATOM 709 C C . SER A 1 89 ? 0.480 -5.250 -8.426 1.00 85.75 89 SER A C 1
ATOM 711 O O . SER A 1 89 ? 0.285 -4.152 -7.890 1.00 85.75 89 SER A O 1
ATOM 713 N N . ARG A 1 90 ? 1.044 -5.380 -9.630 1.00 85.19 90 ARG A N 1
ATOM 714 C CA . ARG A 1 90 ? 1.200 -4.268 -10.568 1.00 85.19 90 ARG A CA 1
ATOM 715 C C . ARG A 1 90 ? 0.259 -4.455 -11.749 1.00 85.19 90 ARG A C 1
ATOM 717 O O . ARG A 1 90 ? 0.166 -5.544 -12.314 1.00 85.19 90 ARG A O 1
ATOM 724 N N . PHE A 1 91 ? -0.394 -3.369 -12.142 1.00 81.69 91 PHE A N 1
ATOM 725 C CA . PHE A 1 91 ? -1.412 -3.372 -13.188 1.00 81.69 91 PHE A CA 1
ATOM 726 C C . PHE A 1 91 ? -1.401 -2.063 -13.981 1.00 81.69 91 PHE A C 1
ATOM 728 O O . PHE A 1 91 ? -0.884 -1.041 -13.519 1.00 81.69 91 PHE A O 1
ATOM 735 N N . GLY A 1 92 ? -1.929 -2.111 -15.203 1.00 79.56 92 GLY A N 1
ATOM 736 C CA . GLY A 1 92 ? -2.101 -0.934 -16.048 1.00 79.56 92 GLY A CA 1
ATOM 737 C C . GLY A 1 92 ? -3.411 -0.223 -15.739 1.00 79.56 92 GLY A C 1
ATOM 738 O O . GLY A 1 92 ? -4.468 -0.848 -15.685 1.00 79.56 92 GLY A O 1
ATOM 739 N N . ASN A 1 93 ? -3.354 1.092 -15.557 1.00 82.44 93 ASN A N 1
ATOM 740 C CA . ASN A 1 93 ? -4.549 1.927 -15.502 1.00 82.44 93 ASN A CA 1
ATOM 741 C C . ASN A 1 93 ? -5.277 1.917 -16.868 1.00 82.44 93 ASN A C 1
ATOM 743 O O . ASN A 1 93 ? -4.626 2.031 -17.911 1.00 82.44 93 ASN A O 1
ATOM 747 N N . ILE A 1 94 ? -6.608 1.777 -16.878 1.00 81.62 94 ILE A N 1
ATOM 748 C CA . ILE A 1 94 ? -7.390 1.573 -18.111 1.00 81.62 94 ILE A CA 1
ATOM 749 C C . ILE A 1 94 ? -7.503 2.835 -18.978 1.00 81.62 94 ILE A C 1
ATOM 751 O O . ILE A 1 94 ? -7.624 2.725 -20.193 1.00 81.62 94 ILE A O 1
ATOM 755 N N . GLU A 1 95 ? -7.406 4.027 -18.395 1.00 80.12 95 GLU A N 1
ATOM 756 C CA . GLU A 1 95 ? -7.405 5.296 -19.125 1.00 80.12 95 GLU A CA 1
ATOM 757 C C . GLU A 1 95 ? -6.046 5.573 -19.794 1.00 80.12 95 GLU A C 1
ATOM 759 O O . GLU A 1 95 ? -5.988 6.167 -20.870 1.00 80.12 95 GLU A O 1
ATOM 764 N N . ILE A 1 96 ? -4.948 5.110 -19.186 1.00 77.31 96 ILE A N 1
ATOM 765 C CA . ILE A 1 96 ? -3.576 5.301 -19.681 1.00 77.31 96 ILE A CA 1
ATOM 766 C C . ILE A 1 96 ? -3.141 4.172 -20.629 1.00 77.31 96 ILE A C 1
ATOM 768 O O . ILE A 1 96 ? -2.424 4.427 -21.591 1.00 77.31 96 ILE A O 1
ATOM 772 N N . SER A 1 97 ? -3.571 2.927 -20.418 1.00 72.81 97 SER A N 1
ATOM 773 C CA . SER A 1 97 ? -3.118 1.780 -21.230 1.00 72.81 97 SER A CA 1
ATOM 774 C C . SER A 1 97 ? -3.370 1.922 -22.752 1.00 72.81 97 SER A C 1
ATOM 776 O O . SER A 1 97 ? -2.461 1.589 -23.519 1.00 72.81 97 SER A O 1
ATOM 778 N N . PRO A 1 98 ? -4.521 2.449 -23.230 1.00 73.00 98 PRO A N 1
ATOM 779 C CA . PRO A 1 98 ? -4.817 2.587 -24.660 1.00 73.00 98 PRO A CA 1
ATOM 780 C C . PRO A 1 98 ? -4.002 3.659 -25.387 1.00 73.00 98 PRO A C 1
ATOM 782 O O . PRO A 1 98 ? -3.923 3.627 -26.612 1.00 73.00 98 PRO A O 1
ATOM 785 N N . ILE A 1 99 ? -3.395 4.619 -24.673 1.00 69.44 99 ILE A N 1
ATOM 786 C CA . ILE A 1 99 ? -2.645 5.709 -25.325 1.00 69.44 99 ILE A CA 1
ATOM 787 C C . ILE A 1 99 ? -1.283 5.238 -25.859 1.00 69.44 99 ILE A C 1
ATOM 789 O O . ILE A 1 99 ? -0.600 6.020 -26.517 1.00 69.44 99 ILE A O 1
ATOM 793 N N . HIS A 1 100 ? -0.888 3.989 -25.555 1.00 65.25 100 HIS A N 1
ATOM 794 C CA . HIS A 1 100 ? 0.390 3.368 -25.920 1.00 65.25 100 HIS A CA 1
ATOM 795 C C . HIS A 1 100 ? 1.559 4.362 -25.821 1.00 65.25 100 HIS A C 1
ATOM 797 O O . HIS A 1 100 ? 2.217 4.640 -26.828 1.00 65.25 100 HIS A O 1
ATOM 803 N N . PRO A 1 101 ? 1.785 4.963 -24.634 1.00 59.00 101 PRO A N 1
ATOM 804 C CA . PRO A 1 101 ? 2.609 6.155 -24.519 1.00 59.00 101 PRO A CA 1
ATOM 805 C C . PRO A 1 101 ? 4.006 5.855 -25.060 1.00 59.00 101 PRO A C 1
ATOM 807 O O . PRO A 1 101 ? 4.657 4.908 -24.615 1.00 59.00 101 PRO A O 1
ATOM 810 N N . HIS A 1 102 ? 4.450 6.643 -26.045 1.00 52.38 102 HIS A N 1
ATOM 811 C CA . HIS A 1 102 ? 5.745 6.465 -26.702 1.00 52.38 102 HIS A CA 1
ATOM 812 C C . HIS A 1 102 ? 6.886 6.791 -25.732 1.00 52.38 102 HIS A C 1
ATOM 814 O O . HIS A 1 102 ? 7.449 7.886 -25.711 1.00 52.38 102 HIS A O 1
ATOM 820 N N . ILE A 1 103 ? 7.231 5.804 -24.917 1.00 51.03 103 ILE A N 1
ATOM 821 C CA . ILE A 1 103 ? 8.361 5.845 -24.005 1.00 51.03 103 ILE A CA 1
ATOM 822 C C . ILE A 1 103 ? 9.624 5.698 -24.852 1.00 51.03 103 ILE A C 1
ATOM 824 O O . ILE A 1 103 ? 9.821 4.685 -25.529 1.00 51.03 103 ILE A O 1
ATOM 828 N N . LYS A 1 104 ? 10.511 6.699 -24.800 1.00 40.97 104 LYS A N 1
ATOM 829 C CA . LYS A 1 104 ? 11.913 6.474 -25.166 1.00 40.97 104 LYS A CA 1
ATOM 830 C C . LYS A 1 104 ? 12.409 5.352 -24.264 1.00 40.97 104 LYS A C 1
ATOM 832 O O . LYS A 1 104 ? 12.445 5.547 -23.049 1.00 40.97 104 LYS A O 1
ATOM 837 N N . LYS A 1 105 ? 12.744 4.191 -24.841 1.00 38.19 105 LYS A N 1
ATOM 838 C CA . LYS A 1 105 ? 13.308 3.072 -24.074 1.00 38.19 105 LYS A CA 1
ATOM 839 C C . LYS A 1 105 ? 14.441 3.624 -23.202 1.00 38.19 105 LYS A C 1
ATOM 841 O O . LYS A 1 105 ? 15.277 4.344 -23.759 1.00 38.19 105 LYS A O 1
ATOM 846 N N . PRO A 1 106 ? 14.481 3.337 -21.889 1.00 38.34 106 PRO A N 1
ATOM 847 C CA . PRO A 1 106 ? 15.631 3.719 -21.084 1.00 38.34 106 PRO A CA 1
ATOM 848 C C . PRO A 1 106 ? 16.870 3.108 -21.745 1.00 38.34 106 PRO A C 1
ATOM 850 O O . PRO A 1 106 ? 16.972 1.890 -21.864 1.00 38.34 106 PRO A O 1
ATOM 853 N N . GLN A 1 107 ? 17.794 3.947 -22.225 1.00 37.59 107 GLN A N 1
ATOM 854 C CA . GLN A 1 107 ? 19.023 3.509 -22.915 1.00 37.59 107 GLN A CA 1
ATOM 855 C C . GLN A 1 107 ? 20.069 2.943 -21.937 1.00 37.59 107 GLN A C 1
ATOM 857 O O . GLN A 1 107 ? 21.242 2.797 -22.267 1.00 37.59 107 GLN A O 1
ATOM 862 N N . SER A 1 108 ? 19.637 2.676 -20.710 1.00 39.94 108 SER A N 1
ATOM 863 C CA . SER A 1 108 ? 20.445 2.581 -19.513 1.00 39.94 108 SER A CA 1
ATOM 864 C C . SER A 1 108 ? 20.176 1.225 -18.880 1.00 39.94 108 SER A C 1
ATOM 866 O O . SER A 1 108 ? 19.138 0.998 -18.258 1.00 39.94 108 SER A O 1
ATOM 868 N N . GLU A 1 109 ? 21.090 0.296 -19.130 1.00 42.38 109 GLU A N 1
ATOM 869 C CA . GLU A 1 109 ? 21.119 -1.001 -18.468 1.00 42.38 109 GLU A CA 1
ATOM 870 C C . GLU A 1 109 ? 21.962 -0.858 -17.207 1.00 42.38 109 GLU A C 1
ATOM 872 O O . GLU A 1 109 ? 23.098 -0.391 -17.278 1.00 42.38 109 GLU A O 1
ATOM 877 N N . CYS A 1 110 ? 21.414 -1.228 -16.051 1.00 39.91 110 CYS A N 1
ATOM 878 C CA . CYS A 1 110 ? 22.125 -1.062 -14.792 1.00 39.91 110 CYS A CA 1
ATOM 879 C C . CYS A 1 110 ? 23.386 -1.934 -14.758 1.00 39.91 110 CYS A C 1
ATOM 881 O O . CYS A 1 110 ? 23.299 -3.160 -14.669 1.00 39.91 110 CYS A O 1
ATOM 883 N N . PHE A 1 111 ? 24.553 -1.287 -14.773 1.00 42.56 111 PHE A N 1
ATOM 884 C CA . PHE A 1 111 ? 25.833 -1.905 -14.436 1.00 42.56 111 PHE A CA 1
ATOM 885 C C . PHE A 1 111 ? 25.788 -2.384 -12.983 1.00 42.56 111 PHE A C 1
ATOM 887 O O . PHE A 1 111 ? 25.715 -1.569 -12.062 1.00 42.56 111 PHE A O 1
ATOM 894 N N . THR A 1 112 ? 25.813 -3.700 -12.761 1.00 35.84 112 THR A N 1
ATOM 895 C CA . THR A 1 112 ? 25.736 -4.275 -11.409 1.00 35.84 112 THR A CA 1
ATOM 896 C C . THR A 1 112 ? 27.067 -4.848 -10.962 1.00 35.84 112 THR A C 1
ATOM 898 O O . THR A 1 112 ? 27.222 -6.059 -10.828 1.00 35.84 112 THR A O 1
ATOM 901 N N . GLY A 1 113 ? 28.015 -3.949 -10.707 1.00 41.12 113 GLY A N 1
ATOM 902 C CA . GLY A 1 113 ? 29.329 -4.272 -10.162 1.00 41.12 113 GLY A CA 1
ATOM 903 C C . GLY A 1 113 ? 30.425 -3.345 -10.677 1.00 41.12 113 GLY A C 1
ATOM 904 O O . GLY A 1 113 ? 30.187 -2.463 -11.505 1.00 41.12 113 GLY A O 1
ATOM 905 N N . ASN A 1 114 ? 31.641 -3.559 -10.178 1.00 42.31 114 ASN A N 1
ATOM 906 C CA . ASN A 1 114 ? 32.847 -2.899 -10.664 1.00 42.31 114 ASN A CA 1
ATOM 907 C C . ASN A 1 114 ? 33.096 -3.324 -12.120 1.00 42.31 114 ASN A C 1
ATOM 909 O O . ASN A 1 114 ? 33.435 -4.480 -12.399 1.00 42.31 114 ASN A O 1
ATOM 913 N N . ASN A 1 115 ? 32.913 -2.387 -13.053 1.00 51.28 115 ASN A N 1
ATOM 914 C CA . ASN A 1 115 ? 32.945 -2.647 -14.491 1.00 51.28 115 ASN A CA 1
ATOM 915 C C . ASN A 1 115 ? 34.337 -3.150 -14.925 1.00 51.28 115 ASN A C 1
ATOM 917 O O . ASN A 1 115 ? 35.287 -2.384 -15.105 1.00 51.28 115 ASN A O 1
ATOM 921 N N . THR A 1 116 ? 34.457 -4.467 -15.106 1.00 45.19 116 THR A N 1
ATOM 922 C CA . THR A 1 116 ? 35.747 -5.120 -15.375 1.00 45.19 116 THR A CA 1
ATOM 923 C C . THR A 1 116 ? 36.279 -4.783 -16.762 1.00 45.19 116 THR A C 1
ATOM 925 O O . THR A 1 116 ? 37.492 -4.741 -16.950 1.00 45.19 116 THR A O 1
ATOM 928 N N . TRP A 1 117 ? 35.395 -4.500 -17.724 1.00 49.84 117 TRP A N 1
ATOM 929 C CA . TRP A 1 117 ? 35.775 -4.037 -19.056 1.00 49.84 117 TRP A CA 1
ATOM 930 C C . TRP A 1 117 ? 36.394 -2.636 -19.010 1.00 49.84 117 TRP A C 1
ATOM 932 O O . TRP A 1 117 ? 37.445 -2.426 -19.611 1.00 49.84 117 TRP A O 1
ATOM 942 N N . ALA A 1 118 ? 35.817 -1.709 -18.236 1.00 51.12 118 ALA A N 1
ATOM 943 C CA . ALA A 1 118 ? 36.389 -0.377 -18.024 1.00 51.12 118 ALA A CA 1
ATOM 944 C C . ALA A 1 118 ? 37.796 -0.477 -17.408 1.00 51.12 118 ALA A C 1
ATOM 946 O O . ALA A 1 118 ? 38.753 0.098 -17.927 1.00 51.12 118 ALA A O 1
ATOM 947 N N . HIS A 1 119 ? 37.948 -1.314 -16.377 1.00 48.09 119 HIS A N 1
ATOM 948 C CA . HIS A 1 119 ? 39.233 -1.572 -15.725 1.00 48.09 119 HIS A CA 1
ATOM 949 C C . HIS A 1 119 ? 40.275 -2.195 -16.683 1.00 48.09 119 HIS A C 1
ATOM 951 O O . HIS A 1 119 ? 41.431 -1.771 -16.718 1.00 48.09 119 HIS A O 1
ATOM 957 N N . GLN A 1 120 ? 39.876 -3.162 -17.519 1.00 49.59 120 GLN A N 1
ATOM 958 C CA . GLN A 1 120 ? 40.748 -3.763 -18.540 1.00 49.59 120 GLN A CA 1
ATOM 959 C C . GLN A 1 120 ? 41.121 -2.779 -19.660 1.00 49.59 120 GLN A C 1
ATOM 961 O O . GLN A 1 120 ? 42.252 -2.810 -20.151 1.00 49.59 120 GLN A O 1
ATOM 966 N N . TYR A 1 121 ? 40.204 -1.893 -20.059 1.00 53.00 121 TYR A N 1
ATOM 967 C CA . TYR A 1 121 ? 40.473 -0.853 -21.049 1.00 53.00 121 TYR A CA 1
ATOM 968 C C . TYR A 1 121 ? 41.443 0.208 -20.506 1.00 53.00 121 TYR A C 1
ATOM 970 O O . TYR A 1 121 ? 42.393 0.564 -21.207 1.00 53.00 121 TYR A O 1
ATOM 978 N N . ALA A 1 122 ? 41.267 0.654 -19.257 1.00 51.12 122 ALA A N 1
ATOM 979 C CA . ALA A 1 122 ? 42.204 1.542 -18.562 1.00 51.12 122 ALA A CA 1
ATOM 980 C C . ALA A 1 122 ? 43.616 0.945 -18.498 1.00 51.12 122 ALA A C 1
ATOM 982 O O . ALA A 1 122 ? 44.566 1.569 -18.972 1.00 51.12 122 ALA A O 1
ATOM 983 N N . LEU A 1 123 ? 43.744 -0.298 -18.016 1.00 51.22 123 LEU A N 1
ATOM 984 C CA . LEU A 1 123 ? 45.021 -1.020 -17.957 1.00 51.22 123 LEU A CA 1
ATOM 985 C C . LEU A 1 123 ? 45.700 -1.129 -19.329 1.00 51.22 123 LEU A C 1
ATOM 987 O O . LEU A 1 123 ? 46.909 -0.939 -19.438 1.00 51.22 123 LEU A O 1
ATOM 991 N N . LYS A 1 124 ? 44.934 -1.410 -20.391 1.00 53.53 124 LYS A N 1
ATOM 992 C CA . LYS A 1 124 ? 45.472 -1.555 -21.752 1.00 53.53 124 LYS A CA 1
ATOM 993 C C . LYS A 1 124 ? 45.942 -0.230 -22.367 1.00 53.53 124 LYS A C 1
ATOM 995 O O . LYS A 1 124 ? 46.850 -0.249 -23.193 1.00 53.53 124 LYS A O 1
ATOM 1000 N N . ASN A 1 125 ? 45.337 0.894 -21.980 1.00 53.53 125 ASN A N 1
ATOM 1001 C CA . ASN A 1 125 ? 45.657 2.229 -22.501 1.00 53.53 125 ASN A CA 1
ATOM 1002 C C . ASN A 1 125 ? 46.461 3.094 -21.512 1.00 53.53 125 ASN A C 1
ATOM 1004 O O . ASN A 1 125 ? 46.697 4.269 -21.781 1.00 53.53 125 ASN A O 1
ATOM 1008 N N . ASN A 1 126 ? 46.908 2.510 -20.394 1.00 52.16 126 ASN A N 1
ATOM 1009 C CA . ASN A 1 126 ? 47.697 3.166 -19.350 1.00 52.16 126 ASN A CA 1
ATOM 1010 C C . ASN A 1 126 ? 47.020 4.438 -18.786 1.00 52.16 126 ASN A C 1
ATOM 1012 O O . ASN A 1 126 ? 47.658 5.480 -18.622 1.00 52.16 126 ASN A O 1
ATOM 1016 N N . ALA A 1 127 ? 45.710 4.339 -18.538 1.00 48.38 127 ALA A N 1
ATOM 1017 C CA . ALA A 1 127 ? 44.831 5.412 -18.073 1.00 48.38 127 ALA A CA 1
ATOM 1018 C C . ALA A 1 127 ? 44.347 5.165 -16.632 1.00 48.38 127 ALA A C 1
ATOM 1020 O O . ALA A 1 127 ? 44.056 4.024 -16.276 1.00 48.38 127 ALA A O 1
ATOM 1021 N N . ASP A 1 128 ? 44.224 6.225 -15.828 1.00 41.81 128 ASP A N 1
ATOM 1022 C CA . ASP A 1 128 ? 43.690 6.156 -14.461 1.00 41.81 128 ASP A CA 1
ATOM 1023 C C . ASP A 1 128 ? 42.174 6.429 -14.443 1.00 41.81 128 ASP A C 1
ATOM 1025 O O . ASP A 1 128 ? 41.702 7.405 -15.036 1.00 41.81 128 ASP A O 1
ATOM 1029 N N . TRP A 1 129 ? 41.401 5.555 -13.790 1.00 48.53 129 TRP A N 1
ATOM 1030 C CA . TRP A 1 129 ? 39.934 5.522 -13.879 1.00 48.53 129 TRP A CA 1
ATOM 1031 C C . TRP A 1 129 ? 39.275 5.386 -12.487 1.00 48.53 129 TRP A C 1
ATOM 1033 O O . TRP A 1 129 ? 39.023 4.273 -12.023 1.00 48.53 129 TRP A O 1
ATOM 1043 N N . PRO A 1 130 ? 38.942 6.511 -11.823 1.00 43.28 130 PRO A N 1
ATOM 1044 C CA . PRO A 1 130 ? 38.133 6.538 -10.602 1.00 43.28 130 PRO A CA 1
ATOM 1045 C C . PRO A 1 130 ? 36.666 6.167 -10.872 1.00 43.28 130 PRO A C 1
ATOM 1047 O O . PRO A 1 130 ? 36.097 6.566 -11.887 1.00 43.28 130 PRO A O 1
ATOM 1050 N N . GLU A 1 131 ? 36.029 5.442 -9.952 1.00 46.09 131 GLU A N 1
ATOM 1051 C CA . GLU A 1 131 ? 34.662 4.937 -10.131 1.00 46.09 131 GLU A CA 1
ATOM 1052 C C . GLU A 1 131 ? 33.558 5.996 -9.871 1.00 46.09 131 GLU A C 1
ATOM 1054 O O . GLU A 1 131 ? 33.378 6.473 -8.754 1.00 46.09 131 GLU A O 1
ATOM 1059 N N . VAL A 1 132 ? 32.750 6.231 -10.918 1.00 44.28 132 VAL A N 1
ATOM 1060 C CA . VAL A 1 132 ? 31.373 6.785 -10.969 1.00 44.28 132 VAL A CA 1
ATOM 1061 C C . VAL A 1 132 ? 31.138 8.280 -10.662 1.00 44.28 132 VAL A C 1
ATOM 1063 O O . VAL A 1 132 ? 31.401 8.807 -9.586 1.00 44.28 132 VAL A O 1
ATOM 1066 N N . THR A 1 133 ? 30.426 8.944 -11.580 1.00 38.41 133 THR A N 1
ATOM 1067 C CA . THR A 1 133 ? 29.526 10.078 -11.282 1.00 38.41 133 THR A CA 1
ATOM 1068 C C . THR A 1 133 ? 28.258 9.932 -12.140 1.00 38.41 133 THR A C 1
ATOM 1070 O O . THR A 1 133 ? 28.310 9.296 -13.187 1.00 38.41 133 THR A O 1
ATOM 1073 N N . TYR A 1 134 ? 27.108 10.448 -11.696 1.00 40.09 134 TYR A N 1
ATOM 1074 C CA . TYR A 1 134 ? 25.807 10.249 -12.361 1.00 40.09 134 TYR A CA 1
ATOM 1075 C C . TYR A 1 134 ? 25.366 11.526 -13.094 1.00 40.09 134 TYR A C 1
ATOM 1077 O O . TYR A 1 134 ? 25.329 12.589 -12.475 1.00 40.09 134 TYR A O 1
ATOM 1085 N N . ASP A 1 135 ? 24.977 11.428 -14.370 1.00 36.88 135 ASP A N 1
ATOM 1086 C CA . ASP A 1 135 ? 24.258 12.506 -15.064 1.00 36.88 135 ASP A CA 1
ATOM 1087 C C . ASP A 1 135 ? 22.744 12.337 -14.859 1.00 36.88 135 ASP A C 1
ATOM 1089 O O . ASP A 1 135 ? 22.133 11.361 -15.302 1.00 36.88 135 ASP A O 1
ATOM 1093 N N . LEU A 1 136 ? 22.143 13.296 -14.153 1.00 35.00 136 LEU A N 1
ATOM 1094 C CA . LEU A 1 136 ? 20.719 13.307 -13.823 1.00 35.00 136 LEU A CA 1
ATOM 1095 C C . LEU A 1 136 ? 19.837 13.879 -14.946 1.00 35.00 136 LEU A C 1
ATOM 1097 O O . LEU A 1 136 ? 18.631 13.642 -14.921 1.00 35.00 136 LEU A O 1
ATOM 1101 N N . GLU A 1 137 ? 20.393 14.617 -15.914 1.00 34.34 137 GLU A N 1
ATOM 1102 C CA . GLU A 1 137 ? 19.598 15.285 -16.955 1.00 34.34 137 GLU A CA 1
ATOM 1103 C C . GLU A 1 137 ? 19.346 14.391 -18.172 1.00 34.34 137 GLU A C 1
ATOM 1105 O O . GLU A 1 137 ? 18.241 14.393 -18.719 1.00 34.34 137 GLU A O 1
ATOM 1110 N N . SER A 1 138 ? 20.343 13.611 -18.607 1.00 36.69 138 SER A N 1
ATOM 1111 C CA . SER A 1 138 ? 20.219 12.807 -19.833 1.00 36.69 138 SER A CA 1
ATOM 1112 C C . SER A 1 138 ? 19.789 11.351 -19.614 1.00 36.69 138 SER A C 1
ATOM 1114 O O . SER A 1 138 ? 19.434 10.677 -20.584 1.00 36.69 138 SER A O 1
ATOM 1116 N N . ALA A 1 139 ? 19.817 10.865 -18.366 1.00 35.38 139 ALA A N 1
ATOM 1117 C CA . ALA A 1 139 ? 19.603 9.462 -17.978 1.00 35.38 139 ALA A CA 1
ATOM 1118 C C . ALA A 1 139 ? 20.532 8.442 -18.681 1.00 35.38 139 ALA A C 1
ATOM 1120 O O . ALA A 1 139 ? 20.263 7.237 -18.665 1.00 35.38 139 ALA A O 1
ATOM 1121 N N . ASN A 1 140 ? 21.634 8.912 -19.273 1.00 33.50 140 ASN A N 1
ATOM 1122 C CA . ASN A 1 140 ? 22.680 8.076 -19.851 1.00 33.50 140 ASN A CA 1
ATOM 1123 C C . ASN A 1 140 ? 23.823 7.903 -18.852 1.00 33.50 140 ASN A C 1
ATOM 1125 O O . ASN A 1 140 ? 24.160 8.829 -18.115 1.00 33.50 140 ASN A O 1
ATOM 1129 N N . TYR A 1 141 ? 24.482 6.747 -18.883 1.00 43.34 141 TYR A N 1
ATOM 1130 C CA . TYR A 1 141 ? 25.768 6.605 -18.210 1.00 43.34 141 TYR A CA 1
ATOM 1131 C C . TYR A 1 141 ? 26.811 7.485 -18.901 1.00 43.34 141 TYR A C 1
ATOM 1133 O O . TYR A 1 141 ? 27.108 7.297 -20.080 1.00 43.34 141 TYR A O 1
ATOM 1141 N N . VAL A 1 142 ? 27.372 8.420 -18.137 1.00 36.97 142 VAL A N 1
ATOM 1142 C CA . VAL A 1 142 ? 28.621 9.118 -18.444 1.00 36.97 142 VAL A CA 1
ATOM 1143 C C . VAL A 1 142 ? 29.561 8.825 -17.282 1.00 36.97 142 VAL A C 1
ATOM 1145 O O . VAL A 1 142 ? 29.173 8.978 -16.127 1.00 36.97 142 VAL A O 1
ATOM 1148 N N . ILE A 1 143 ? 30.768 8.344 -17.572 1.00 41.78 143 ILE A N 1
ATOM 1149 C CA . ILE A 1 143 ? 31.735 7.910 -16.558 1.00 41.78 143 ILE A CA 1
ATOM 1150 C C . ILE A 1 143 ? 32.909 8.905 -16.527 1.00 41.78 143 ILE A C 1
ATOM 1152 O O . ILE A 1 143 ? 33.389 9.304 -17.583 1.00 41.78 143 ILE A O 1
ATOM 1156 N N . TYR A 1 144 ? 33.347 9.277 -15.321 1.00 42.97 144 TYR A N 1
ATOM 1157 C CA . TYR A 1 144 ? 34.454 10.186 -14.967 1.00 42.97 144 TYR A CA 1
ATOM 1158 C C . TYR A 1 144 ? 35.078 9.660 -13.649 1.00 42.97 144 TYR A C 1
ATOM 1160 O O . TYR A 1 144 ? 34.363 8.967 -12.923 1.00 42.97 144 TYR A O 1
ATOM 1168 N N . ASN A 1 145 ? 36.305 9.940 -13.177 1.00 36.97 145 ASN A N 1
ATOM 1169 C CA . ASN A 1 145 ? 37.504 10.661 -13.674 1.00 36.97 145 ASN A CA 1
ATOM 1170 C C . ASN A 1 145 ? 38.178 10.115 -14.959 1.00 36.97 145 ASN A C 1
ATOM 1172 O O . ASN A 1 145 ? 37.509 9.535 -15.802 1.00 36.97 145 ASN A O 1
ATOM 1176 N N . GLY A 1 146 ? 39.501 10.240 -15.147 1.00 32.91 146 GLY A N 1
ATOM 1177 C CA . GLY A 1 146 ? 40.560 10.776 -14.262 1.00 32.91 146 GLY A CA 1
ATOM 1178 C C . GLY A 1 146 ? 41.668 11.525 -15.031 1.00 32.91 146 GLY A C 1
ATOM 1179 O O . GLY A 1 146 ? 41.428 11.977 -16.150 1.00 32.91 146 GLY A O 1
ATOM 1180 N N . GLU A 1 147 ? 42.871 11.693 -14.456 1.00 35.91 147 GLU A N 1
ATOM 1181 C CA . GLU A 1 147 ? 44.007 12.283 -15.196 1.00 35.91 147 GLU A CA 1
ATOM 1182 C C . GLU A 1 147 ? 44.736 11.233 -16.047 1.00 35.91 147 GLU A C 1
ATOM 1184 O O . GLU A 1 147 ? 45.408 10.339 -15.537 1.00 35.91 147 GLU A O 1
ATOM 1189 N N . VAL A 1 148 ? 44.666 11.396 -17.371 1.00 37.81 148 VAL A N 1
ATOM 1190 C CA . VAL A 1 148 ? 45.462 10.627 -18.335 1.00 37.81 148 VAL A CA 1
ATOM 1191 C C . VAL A 1 148 ? 46.400 11.581 -19.067 1.00 37.81 148 VAL A C 1
ATOM 1193 O O . VAL A 1 148 ? 45.960 12.354 -19.914 1.00 37.81 148 VAL A O 1
ATOM 1196 N N . ASN A 1 149 ? 47.694 11.528 -18.732 1.00 40.81 149 ASN A N 1
ATOM 1197 C CA . ASN A 1 149 ? 48.811 12.136 -19.475 1.00 40.81 149 ASN A CA 1
ATOM 1198 C C . ASN A 1 149 ? 48.495 13.485 -20.160 1.00 40.81 149 ASN A C 1
ATOM 1200 O O . ASN A 1 149 ? 48.668 13.642 -21.369 1.00 40.81 149 ASN A O 1
ATOM 1204 N N . SER A 1 150 ? 48.055 14.473 -19.376 1.00 45.03 150 SER A N 1
ATOM 1205 C CA . SER A 1 150 ? 47.839 15.860 -19.822 1.00 45.03 150 SER A CA 1
ATOM 1206 C C . SER A 1 150 ? 46.767 16.075 -20.909 1.00 45.03 150 SER A C 1
ATOM 1208 O O . SER A 1 150 ? 46.731 17.155 -21.503 1.00 45.03 150 SER A O 1
ATOM 1210 N N . GLN A 1 151 ? 45.870 15.113 -21.162 1.00 41.81 151 GLN A N 1
ATOM 1211 C CA . GLN A 1 151 ? 44.703 15.296 -22.038 1.00 41.81 151 GLN A CA 1
ATOM 1212 C C . GLN A 1 151 ? 43.376 15.184 -21.267 1.00 41.81 151 GLN A C 1
ATOM 1214 O O . GLN A 1 151 ? 43.274 14.530 -20.232 1.00 41.81 151 GLN A O 1
ATOM 1219 N N . LYS A 1 152 ? 42.366 15.922 -21.745 1.00 45.25 152 LYS A N 1
ATOM 1220 C CA . LYS A 1 152 ? 41.102 16.179 -21.033 1.00 45.25 152 LYS A CA 1
ATOM 1221 C C . LYS A 1 152 ? 40.215 14.936 -20.905 1.00 45.25 152 LYS A C 1
ATOM 1223 O O . LYS A 1 152 ? 40.152 14.134 -21.830 1.00 45.25 152 LYS A O 1
ATOM 1228 N N . ASN A 1 153 ? 39.459 14.903 -19.800 1.00 46.31 153 ASN A N 1
ATOM 1229 C CA . ASN A 1 153 ? 38.277 14.079 -19.500 1.00 46.31 153 ASN A CA 1
ATOM 1230 C C . ASN A 1 153 ? 37.714 13.292 -20.701 1.00 46.31 153 ASN A C 1
ATOM 1232 O O . ASN A 1 153 ? 37.089 13.885 -21.582 1.00 46.31 153 ASN A O 1
ATOM 1236 N N . ALA A 1 154 ? 37.858 11.966 -20.683 1.00 49.53 154 ALA A N 1
ATOM 1237 C CA . ALA A 1 154 ? 37.249 11.075 -21.666 1.00 49.53 154 ALA A CA 1
ATOM 1238 C C . ALA A 1 154 ? 36.052 10.341 -21.046 1.00 49.53 154 ALA A C 1
ATOM 1240 O O . ALA A 1 154 ? 36.226 9.496 -20.173 1.00 49.53 154 ALA A O 1
ATOM 1241 N N . GLY A 1 155 ? 34.838 10.653 -21.505 1.00 51.12 155 GLY A N 1
ATOM 1242 C CA . GLY A 1 155 ? 33.636 9.889 -21.146 1.00 51.12 155 GLY A CA 1
ATOM 1243 C C . GLY A 1 155 ? 33.483 8.619 -21.992 1.00 51.12 155 GLY A C 1
ATOM 1244 O O . GLY A 1 155 ? 34.209 8.420 -22.963 1.00 51.12 155 GLY A O 1
ATOM 1245 N N . ALA A 1 156 ? 32.487 7.785 -21.694 1.00 57.94 156 ALA A N 1
ATOM 1246 C CA . ALA A 1 156 ? 32.075 6.675 -22.559 1.00 57.94 156 ALA A CA 1
ATOM 1247 C C . ALA A 1 156 ? 30.547 6.532 -22.554 1.00 57.94 156 ALA A C 1
ATOM 1249 O O . ALA A 1 156 ? 29.924 6.702 -21.507 1.00 57.94 156 ALA A O 1
ATOM 1250 N N . ARG A 1 157 ? 29.949 6.232 -23.713 1.00 58.31 157 ARG A N 1
ATOM 1251 C CA . ARG A 1 157 ? 28.496 6.155 -23.924 1.00 58.31 157 ARG A CA 1
ATOM 1252 C C . ARG A 1 157 ? 28.136 4.990 -24.846 1.00 58.31 157 ARG A C 1
ATOM 1254 O O . ARG A 1 157 ? 28.703 4.862 -25.925 1.00 58.31 157 ARG A O 1
ATOM 1261 N N . ILE A 1 158 ? 27.144 4.184 -24.468 1.00 61.69 158 ILE A N 1
ATOM 1262 C CA . ILE A 1 158 ? 26.549 3.183 -25.368 1.00 61.69 158 ILE A CA 1
ATOM 1263 C C . ILE A 1 158 ? 25.777 3.919 -26.473 1.00 61.69 158 ILE A C 1
ATOM 1265 O O . ILE A 1 158 ? 24.892 4.721 -26.177 1.00 61.69 158 ILE A O 1
ATOM 1269 N N . ILE A 1 159 ? 26.106 3.652 -27.739 1.00 62.12 159 ILE A N 1
ATOM 1270 C CA . ILE A 1 159 ? 25.446 4.268 -28.903 1.00 62.12 159 ILE A CA 1
ATOM 1271 C C . ILE A 1 159 ? 24.553 3.296 -29.679 1.00 62.12 159 ILE A C 1
ATOM 1273 O O . ILE A 1 159 ? 23.526 3.724 -30.199 1.00 62.12 159 ILE A O 1
ATOM 1277 N N . ASN A 1 160 ? 24.884 2.000 -29.698 1.00 60.72 160 ASN A N 1
ATOM 1278 C CA . ASN A 1 160 ? 24.052 0.946 -30.284 1.00 60.72 160 ASN A CA 1
ATOM 1279 C C . ASN A 1 160 ? 23.905 -0.231 -29.317 1.00 60.72 160 ASN A C 1
ATOM 1281 O O . ASN A 1 160 ? 24.823 -0.543 -28.561 1.00 60.72 160 ASN A O 1
ATOM 1285 N N . LYS A 1 161 ? 22.767 -0.925 -29.421 1.00 66.12 161 LYS A N 1
ATOM 1286 C CA . LYS A 1 161 ? 22.493 -2.237 -28.824 1.00 66.12 161 LYS A CA 1
ATOM 1287 C C . LYS A 1 161 ? 21.867 -3.123 -29.899 1.00 66.12 161 LYS A C 1
ATOM 1289 O O . LYS A 1 161 ? 20.864 -2.738 -30.498 1.00 66.12 161 LYS A O 1
ATOM 1294 N N . TYR A 1 162 ? 22.427 -4.304 -30.126 1.00 66.62 162 TYR A N 1
ATOM 1295 C CA . TYR A 1 162 ? 21.953 -5.269 -31.120 1.00 66.62 162 TYR A CA 1
ATOM 1296 C C . TYR A 1 162 ? 22.207 -6.705 -30.652 1.00 66.62 162 TYR A C 1
ATOM 1298 O O . TYR A 1 162 ? 22.989 -6.945 -29.734 1.00 66.62 162 TYR A O 1
ATOM 1306 N N . ARG A 1 163 ? 21.543 -7.684 -31.271 1.00 66.75 163 ARG A N 1
ATOM 1307 C CA . ARG A 1 163 ? 21.930 -9.093 -31.124 1.00 66.75 163 ARG A CA 1
ATOM 1308 C C . ARG A 1 163 ? 22.927 -9.442 -32.215 1.00 66.75 163 ARG A C 1
ATOM 1310 O O . ARG A 1 163 ? 22.700 -9.105 -33.374 1.00 66.75 163 ARG A O 1
ATOM 1317 N N . ASN A 1 164 ? 24.018 -10.103 -31.849 1.00 71.00 164 ASN A N 1
ATOM 1318 C CA . ASN A 1 164 ? 25.023 -10.539 -32.808 1.00 71.00 164 ASN A CA 1
ATOM 1319 C C . ASN A 1 164 ? 24.914 -12.053 -33.024 1.00 71.00 164 ASN A C 1
ATOM 1321 O O . ASN A 1 164 ? 25.233 -12.843 -32.133 1.00 71.00 164 ASN A O 1
ATOM 1325 N N . GLU A 1 165 ? 24.484 -12.462 -34.218 1.00 67.31 165 GLU A N 1
ATOM 1326 C CA . GLU A 1 165 ? 24.356 -13.874 -34.603 1.00 67.31 165 GLU A CA 1
ATOM 1327 C C . GLU A 1 165 ? 25.691 -14.629 -34.492 1.00 67.31 165 GLU A C 1
ATOM 1329 O O . GLU A 1 165 ? 25.712 -15.781 -34.064 1.00 67.31 165 GLU A O 1
ATOM 1334 N N . GLN A 1 166 ? 26.819 -13.960 -34.766 1.00 65.56 166 GLN A N 1
ATOM 1335 C CA . GLN A 1 166 ? 28.166 -14.536 -34.648 1.00 65.56 166 GLN A CA 1
ATOM 1336 C C . GLN A 1 166 ? 28.608 -14.736 -33.187 1.00 65.56 166 GLN A C 1
ATOM 1338 O O . GLN A 1 166 ? 29.543 -15.487 -32.925 1.00 65.56 166 GLN A O 1
ATOM 1343 N N . ALA A 1 167 ? 27.929 -14.097 -32.229 1.00 58.62 167 ALA A N 1
ATOM 1344 C CA . ALA A 1 167 ? 28.169 -14.229 -30.794 1.00 58.62 167 ALA A CA 1
ATOM 1345 C C . ALA A 1 167 ? 27.058 -15.051 -30.108 1.00 58.62 167 ALA A C 1
ATOM 1347 O O . ALA A 1 167 ? 26.589 -14.684 -29.034 1.00 58.62 167 ALA A O 1
ATOM 1348 N N . ASN A 1 168 ? 26.594 -16.143 -30.732 1.00 67.56 168 ASN A N 1
ATOM 1349 C CA . ASN A 1 168 ? 25.474 -16.972 -30.253 1.00 67.56 168 ASN A CA 1
ATOM 1350 C C . ASN A 1 168 ? 24.189 -16.167 -29.956 1.00 67.56 168 ASN A C 1
ATOM 1352 O O . ASN A 1 168 ? 23.491 -16.435 -28.979 1.00 67.56 168 ASN A O 1
ATOM 1356 N N . ASN A 1 169 ? 23.879 -15.162 -30.784 1.00 67.19 169 ASN A N 1
ATOM 1357 C CA . ASN A 1 169 ? 22.709 -14.283 -30.632 1.00 67.19 169 ASN A CA 1
ATOM 1358 C C . ASN A 1 169 ? 22.689 -13.465 -29.312 1.00 67.19 169 ASN A C 1
ATOM 1360 O O . ASN A 1 169 ? 21.642 -12.940 -28.907 1.00 67.19 169 ASN A O 1
ATOM 1364 N N . LYS A 1 170 ? 23.846 -13.341 -28.636 1.00 64.00 170 LYS A N 1
ATOM 1365 C CA . LYS A 1 170 ? 24.009 -12.529 -27.421 1.00 64.00 170 LYS A CA 1
ATOM 1366 C C . LYS A 1 170 ? 23.861 -11.039 -27.722 1.00 64.00 170 LYS A C 1
ATOM 1368 O O . LYS A 1 170 ? 24.166 -10.555 -28.818 1.00 64.00 170 LYS A O 1
ATOM 1373 N N . ILE A 1 171 ? 23.418 -10.304 -26.704 1.00 62.66 171 ILE A N 1
ATOM 1374 C CA . ILE A 1 171 ? 23.328 -8.847 -26.750 1.00 62.66 171 ILE A CA 1
ATOM 1375 C C . ILE A 1 171 ? 24.735 -8.249 -26.794 1.00 62.66 171 ILE A C 1
ATOM 1377 O O . ILE A 1 171 ? 25.620 -8.619 -26.017 1.00 62.66 171 ILE A O 1
ATOM 1381 N N . THR A 1 172 ? 24.906 -7.334 -27.736 1.00 70.31 172 THR A N 1
ATOM 1382 C CA . THR A 1 172 ? 26.156 -6.688 -28.110 1.00 70.31 172 THR A CA 1
ATOM 1383 C C . THR A 1 172 ? 25.933 -5.177 -28.206 1.00 70.31 172 THR A C 1
ATOM 1385 O O . THR A 1 172 ? 24.860 -4.731 -28.622 1.00 70.31 172 THR A O 1
ATOM 1388 N N . TYR A 1 173 ? 26.936 -4.397 -27.817 1.00 69.06 173 TYR A N 1
ATOM 1389 C CA . TYR A 1 173 ? 26.884 -2.944 -27.707 1.00 69.06 173 TYR A CA 1
ATOM 1390 C C . TYR A 1 173 ? 28.046 -2.309 -28.469 1.00 69.06 173 TYR A C 1
ATOM 1392 O O . TYR A 1 173 ? 29.167 -2.829 -28.456 1.00 69.06 173 TYR A O 1
ATOM 1400 N N . ASP A 1 174 ? 27.778 -1.147 -29.062 1.00 69.44 174 ASP A N 1
ATOM 1401 C CA . ASP A 1 174 ? 28.821 -0.232 -29.526 1.00 69.44 174 ASP A CA 1
ATOM 1402 C C . ASP A 1 174 ? 28.962 0.907 -28.513 1.00 69.44 174 ASP A C 1
ATOM 1404 O O . ASP A 1 174 ? 27.962 1.509 -28.105 1.00 69.44 174 ASP A O 1
ATOM 1408 N N . ILE A 1 175 ? 30.198 1.217 -28.123 1.00 67.88 175 ILE A N 1
ATOM 1409 C CA . ILE A 1 175 ? 30.536 2.209 -27.098 1.00 67.88 175 ILE A CA 1
ATOM 1410 C C . ILE A 1 175 ? 31.364 3.329 -27.735 1.00 67.88 175 ILE A C 1
ATOM 1412 O O . ILE A 1 175 ? 32.476 3.100 -28.203 1.00 67.88 175 ILE A O 1
ATOM 1416 N N . GLU A 1 176 ? 30.828 4.547 -27.738 1.00 66.56 176 GLU A N 1
ATOM 1417 C CA . GLU A 1 176 ? 31.530 5.776 -28.116 1.00 66.56 176 GLU A CA 1
ATOM 1418 C C . GLU A 1 176 ? 32.305 6.310 -26.908 1.00 66.56 176 GLU A C 1
ATOM 1420 O O . GLU A 1 176 ? 31.713 6.649 -25.882 1.00 66.56 176 GLU A O 1
ATOM 1425 N N . ILE A 1 177 ? 33.623 6.422 -27.035 1.00 67.25 177 ILE A N 1
ATOM 1426 C CA . ILE A 1 177 ? 34.474 7.143 -26.091 1.00 67.25 177 ILE A CA 1
ATOM 1427 C C . ILE A 1 177 ? 34.432 8.624 -26.463 1.00 67.25 177 ILE A C 1
ATOM 1429 O O . ILE A 1 177 ? 34.740 9.007 -27.587 1.00 67.25 177 ILE A O 1
ATOM 1433 N N . GLN A 1 178 ? 34.065 9.474 -25.509 1.00 58.28 178 GLN A N 1
ATOM 1434 C CA . GLN A 1 178 ? 34.026 10.927 -25.652 1.00 58.28 178 GLN A CA 1
ATOM 1435 C C . GLN A 1 178 ? 35.421 11.535 -25.444 1.00 58.28 178 GLN A C 1
ATOM 1437 O O . GLN A 1 178 ? 35.636 12.323 -24.527 1.00 58.28 178 GLN A O 1
ATOM 1442 N N . ASN A 1 179 ? 36.368 11.147 -26.296 1.00 60.88 179 ASN A N 1
ATOM 1443 C CA . ASN A 1 179 ? 37.638 11.843 -26.509 1.00 60.88 179 ASN A CA 1
ATOM 1444 C C . ASN A 1 179 ? 37.516 12.821 -27.701 1.00 60.88 179 ASN A C 1
ATOM 1446 O O . ASN A 1 179 ? 36.469 12.897 -28.349 1.00 60.88 179 ASN A O 1
ATOM 1450 N N . GLU A 1 180 ? 38.580 13.572 -28.012 1.00 58.53 180 GLU A N 1
ATOM 1451 C CA . GLU A 1 180 ? 38.583 14.534 -29.135 1.00 58.53 180 GLU A CA 1
ATOM 1452 C C . GLU A 1 180 ? 38.314 13.868 -30.505 1.00 58.53 180 GLU A C 1
ATOM 1454 O O . GLU A 1 180 ? 37.790 14.516 -31.410 1.00 58.53 180 GLU A O 1
ATOM 1459 N N . GLU A 1 181 ? 38.596 12.566 -30.636 1.00 64.50 181 GLU A N 1
ATOM 1460 C CA . GLU A 1 181 ? 38.429 11.775 -31.867 1.00 64.50 181 GLU A CA 1
ATOM 1461 C C . GLU A 1 181 ? 37.110 10.977 -31.945 1.00 64.50 181 GLU A C 1
ATOM 1463 O O . GLU A 1 181 ? 36.815 10.388 -32.984 1.00 64.50 181 GLU A O 1
ATOM 1468 N N . LYS A 1 182 ? 36.309 10.949 -30.869 1.00 65.38 182 LYS A N 1
ATOM 1469 C CA . LYS A 1 182 ? 35.079 10.142 -30.721 1.00 65.38 182 LYS A CA 1
ATOM 1470 C C . LYS A 1 182 ? 35.237 8.666 -31.111 1.00 65.38 182 LYS A C 1
ATOM 1472 O O . LYS A 1 182 ? 34.483 8.132 -31.927 1.00 65.38 182 LYS A O 1
ATOM 1477 N N . THR A 1 183 ? 36.234 7.993 -30.543 1.00 70.19 183 THR A N 1
ATOM 1478 C CA . THR A 1 183 ? 36.542 6.593 -30.874 1.00 70.19 183 THR A CA 1
ATOM 1479 C C . THR A 1 183 ? 35.370 5.658 -30.536 1.00 70.19 183 THR A C 1
ATOM 1481 O O . THR A 1 183 ? 34.912 5.631 -29.397 1.00 70.19 183 THR A O 1
ATOM 1484 N N . VAL A 1 184 ? 34.911 4.843 -31.493 1.00 72.31 184 VAL A N 1
ATOM 1485 C CA . VAL A 1 184 ? 33.848 3.843 -31.273 1.00 72.31 184 VAL A CA 1
ATOM 1486 C C . VAL A 1 184 ? 34.440 2.441 -31.154 1.00 72.31 184 VAL A C 1
ATOM 1488 O O . VAL A 1 184 ? 35.147 1.979 -32.047 1.00 72.31 184 VAL A O 1
ATOM 1491 N N . ILE A 1 185 ? 34.104 1.742 -30.071 1.00 70.19 185 ILE A N 1
ATOM 1492 C CA . ILE A 1 185 ? 34.418 0.329 -29.855 1.00 70.19 185 ILE A CA 1
ATOM 1493 C C . ILE A 1 185 ? 33.162 -0.486 -30.139 1.00 70.19 185 ILE A C 1
ATOM 1495 O O . ILE A 1 185 ? 32.162 -0.344 -29.440 1.00 70.19 185 ILE A O 1
ATOM 1499 N N . GLN A 1 186 ? 33.223 -1.342 -31.155 1.00 77.88 186 GLN A N 1
ATOM 1500 C CA . GLN A 1 186 ? 32.122 -2.226 -31.532 1.00 77.88 186 GLN A CA 1
ATOM 1501 C C . GLN A 1 186 ? 32.264 -3.609 -30.895 1.00 77.88 186 GLN A C 1
ATOM 1503 O O . GLN A 1 186 ? 33.374 -4.053 -30.594 1.00 77.88 186 GLN A O 1
ATOM 1508 N N . GLY A 1 187 ? 31.149 -4.328 -30.761 1.00 71.38 187 GLY A N 1
ATOM 1509 C CA . GLY A 1 187 ? 31.188 -5.758 -30.445 1.00 71.38 187 GLY A CA 1
ATOM 1510 C C . GLY A 1 187 ? 31.326 -6.125 -28.962 1.00 71.38 187 GLY A C 1
ATOM 1511 O O . GLY A 1 187 ? 31.634 -7.279 -28.667 1.00 71.38 187 GLY A O 1
ATOM 1512 N N . VAL A 1 188 ? 31.114 -5.192 -28.027 1.00 67.31 188 VAL A N 1
ATOM 1513 C CA . VAL A 1 188 ? 31.224 -5.477 -26.584 1.00 67.31 188 VAL A CA 1
ATOM 1514 C C . VAL A 1 188 ? 29.983 -6.242 -26.117 1.00 67.31 188 VAL A C 1
ATOM 1516 O O . VAL A 1 188 ? 28.875 -5.846 -26.457 1.00 67.31 188 VAL A O 1
ATOM 1519 N N . THR A 1 189 ? 30.117 -7.329 -25.357 1.00 67.50 189 THR A N 1
ATOM 1520 C CA . THR A 1 189 ? 28.966 -8.123 -24.877 1.00 67.50 189 THR A CA 1
ATOM 1521 C C . THR A 1 189 ? 28.493 -7.697 -23.484 1.00 67.50 189 THR A C 1
ATOM 1523 O O . THR A 1 189 ? 29.258 -7.155 -22.687 1.00 67.50 189 THR A O 1
ATOM 1526 N N . GLY A 1 190 ? 27.229 -7.990 -23.151 1.00 58.56 190 GLY A N 1
ATOM 1527 C CA . GLY A 1 190 ? 26.656 -7.653 -21.834 1.00 58.56 190 GLY A CA 1
ATOM 1528 C C . GLY A 1 190 ? 27.394 -8.302 -20.657 1.00 58.56 190 GLY A C 1
ATOM 1529 O O . GLY A 1 190 ? 27.561 -7.680 -19.612 1.00 58.56 190 GLY A O 1
ATOM 1530 N N . GLU A 1 191 ? 27.932 -9.508 -20.865 1.00 61.62 191 GLU A N 1
ATOM 1531 C CA . GLU A 1 191 ? 28.778 -10.224 -19.899 1.00 61.62 191 GLU A CA 1
ATOM 1532 C C . GLU A 1 191 ? 30.075 -9.464 -19.589 1.00 61.62 191 GLU A C 1
ATOM 1534 O O . GLU A 1 191 ? 30.464 -9.358 -18.428 1.00 61.62 191 GLU A O 1
ATOM 1539 N N . GLN A 1 192 ? 30.731 -8.893 -20.608 1.00 59.50 192 GLN A N 1
ATOM 1540 C CA . GLN A 1 192 ? 31.946 -8.088 -20.420 1.00 59.50 192 GLN A CA 1
ATOM 1541 C C . GLN A 1 192 ? 31.652 -6.804 -19.633 1.00 59.50 192 GLN A C 1
ATOM 1543 O O . GLN A 1 192 ? 32.481 -6.354 -18.846 1.00 59.50 192 GLN A O 1
ATOM 1548 N N . LEU A 1 193 ? 30.458 -6.243 -19.821 1.00 56.41 193 LEU A N 1
ATOM 1549 C CA . LEU A 1 193 ? 29.989 -5.041 -19.139 1.00 56.41 193 LEU A CA 1
ATOM 1550 C C . LEU A 1 193 ? 29.382 -5.312 -17.748 1.00 56.41 193 LEU A C 1
ATOM 1552 O O . LEU A 1 193 ? 29.001 -4.357 -17.081 1.00 56.41 193 LEU A O 1
ATOM 1556 N N . GLN A 1 194 ? 29.291 -6.569 -17.292 1.00 53.22 194 GLN A N 1
ATOM 1557 C CA . GLN A 1 194 ? 28.559 -6.959 -16.071 1.00 53.22 194 GLN A CA 1
ATOM 1558 C C . GLN A 1 194 ? 27.118 -6.404 -16.011 1.00 53.22 194 GLN A C 1
ATOM 1560 O O . GLN A 1 194 ? 26.609 -6.037 -14.946 1.00 53.22 194 GLN A O 1
ATOM 1565 N N . LEU A 1 195 ? 26.460 -6.322 -17.169 1.00 53.16 195 LEU A N 1
ATOM 1566 C CA . LEU A 1 195 ? 25.056 -5.931 -17.266 1.00 53.16 195 LEU A CA 1
ATOM 1567 C C . LEU A 1 195 ? 24.177 -7.122 -16.884 1.00 53.16 195 LEU A C 1
ATOM 1569 O O . LEU A 1 195 ? 24.481 -8.267 -17.224 1.00 53.16 195 LEU A O 1
ATOM 1573 N N . GLN A 1 196 ? 23.089 -6.859 -16.161 1.00 47.69 196 GLN A N 1
ATOM 1574 C CA . GLN A 1 196 ? 22.157 -7.919 -15.783 1.00 47.69 196 GLN A CA 1
ATOM 1575 C C . GLN A 1 196 ? 21.464 -8.524 -17.008 1.00 47.69 196 GLN A C 1
ATOM 1577 O O . GLN A 1 196 ? 21.200 -7.839 -17.996 1.00 47.69 196 GLN A O 1
ATOM 1582 N N . GLU A 1 197 ? 21.111 -9.807 -16.915 1.00 47.34 197 GLU A N 1
ATOM 1583 C CA . GLU A 1 197 ? 20.399 -10.505 -17.984 1.00 47.34 197 GLU A CA 1
ATOM 1584 C C . GLU A 1 197 ? 19.056 -9.841 -18.340 1.00 47.34 197 GLU A C 1
ATOM 1586 O O . GLU A 1 197 ? 18.370 -9.231 -17.513 1.00 47.34 197 GLU A O 1
ATOM 1591 N N . GLU A 1 198 ? 18.663 -10.013 -19.604 1.00 42.78 198 GLU A N 1
ATOM 1592 C CA . GLU A 1 198 ? 17.601 -9.277 -20.305 1.00 42.78 198 GLU A CA 1
ATOM 1593 C C . GLU A 1 198 ? 16.225 -9.295 -19.608 1.00 42.78 198 GLU A C 1
ATOM 1595 O O . GLU A 1 198 ? 15.442 -8.355 -19.759 1.00 42.78 198 GLU A O 1
ATOM 1600 N N . GLN A 1 199 ? 15.976 -10.292 -18.750 1.00 39.28 199 GLN A N 1
ATOM 1601 C CA . GLN A 1 199 ? 14.802 -10.377 -17.874 1.00 39.28 199 GLN A CA 1
ATOM 1602 C C . GLN A 1 199 ? 14.599 -9.138 -16.979 1.00 39.28 199 GLN A C 1
ATOM 1604 O O . GLN A 1 199 ? 13.487 -8.897 -16.511 1.00 39.28 199 GLN A O 1
ATOM 1609 N N . GLN A 1 200 ? 15.645 -8.358 -16.685 1.00 37.62 200 GLN A N 1
ATOM 1610 C CA . GLN A 1 200 ? 15.537 -7.099 -15.927 1.00 37.62 200 GLN A CA 1
ATOM 1611 C C . GLN A 1 200 ? 15.033 -5.928 -16.792 1.00 37.62 200 GLN A C 1
ATOM 1613 O O . GLN A 1 200 ? 14.388 -5.013 -16.283 1.00 37.62 200 GLN A O 1
ATOM 1618 N N . LEU A 1 201 ? 15.266 -5.964 -18.106 1.00 36.56 201 LEU A N 1
ATOM 1619 C CA . LEU A 1 201 ? 14.880 -4.898 -19.039 1.00 36.56 201 LEU A CA 1
ATOM 1620 C C . LEU A 1 201 ? 13.456 -5.081 -19.561 1.00 36.56 201 LEU A C 1
ATOM 1622 O O . LEU A 1 201 ? 12.724 -4.099 -19.697 1.00 36.56 201 LEU A O 1
ATOM 1626 N N . GLU A 1 202 ? 13.010 -6.326 -19.740 1.00 40.12 202 GLU A N 1
ATOM 1627 C CA . GLU A 1 202 ? 11.586 -6.617 -19.945 1.00 40.12 202 GLU A CA 1
ATOM 1628 C C . GLU A 1 202 ? 10.747 -6.096 -18.766 1.00 40.12 202 GLU A C 1
ATOM 1630 O O . GLU A 1 202 ? 9.720 -5.453 -18.988 1.00 40.12 202 GLU A O 1
ATOM 1635 N N . LYS A 1 203 ? 11.241 -6.241 -17.522 1.00 41.78 203 LYS A N 1
ATOM 1636 C CA . LYS A 1 203 ? 10.626 -5.664 -16.307 1.00 41.78 203 LYS A CA 1
ATOM 1637 C C . LYS A 1 203 ? 10.539 -4.126 -16.332 1.00 41.78 203 LYS A C 1
ATOM 1639 O O . LYS A 1 203 ? 9.666 -3.576 -15.662 1.00 41.78 203 LYS A O 1
ATOM 1644 N N . ALA A 1 204 ? 11.367 -3.426 -17.114 1.00 40.75 204 ALA A N 1
ATOM 1645 C CA . ALA A 1 204 ? 11.339 -1.964 -17.232 1.00 40.75 204 ALA A CA 1
ATOM 1646 C C . ALA A 1 204 ? 10.290 -1.450 -18.243 1.00 40.75 204 ALA A C 1
ATOM 1648 O O . ALA A 1 204 ? 9.571 -0.500 -17.934 1.00 40.75 204 ALA A O 1
ATOM 1649 N N . GLU A 1 205 ? 10.119 -2.090 -19.409 1.00 42.75 205 GLU A N 1
ATOM 1650 C CA . GLU A 1 205 ? 8.971 -1.791 -20.296 1.00 42.75 205 GLU A CA 1
ATOM 1651 C C . GLU A 1 205 ? 7.640 -2.142 -19.614 1.00 42.75 205 GLU A C 1
ATOM 1653 O O . GLU A 1 205 ? 6.648 -1.413 -19.705 1.00 42.75 205 GLU A O 1
ATOM 1658 N N . VAL A 1 206 ? 7.646 -3.247 -18.872 1.00 48.22 206 VAL A N 1
ATOM 1659 C CA . VAL A 1 206 ? 6.578 -3.672 -17.970 1.00 48.22 206 VAL A CA 1
ATOM 1660 C C . VAL A 1 206 ? 6.249 -2.620 -16.908 1.00 48.22 206 VAL A C 1
ATOM 1662 O O . VAL A 1 206 ? 5.071 -2.380 -16.667 1.00 48.22 206 VAL A O 1
ATOM 1665 N N . PHE A 1 207 ? 7.240 -1.973 -16.283 1.00 48.25 207 PHE A N 1
ATOM 1666 C CA . PHE A 1 207 ? 7.020 -1.000 -15.201 1.00 48.25 207 PHE A CA 1
ATOM 1667 C C . PHE A 1 207 ? 6.125 0.172 -15.634 1.00 48.25 207 PHE A C 1
ATOM 1669 O O . PHE A 1 207 ? 5.351 0.687 -14.827 1.00 48.25 207 PHE A O 1
ATOM 1676 N N . TYR A 1 208 ? 6.206 0.563 -16.909 1.00 52.72 208 TYR A N 1
ATOM 1677 C CA . TYR A 1 208 ? 5.394 1.632 -17.490 1.00 52.72 208 TYR A CA 1
ATOM 1678 C C . TYR A 1 208 ? 4.018 1.170 -17.989 1.00 52.72 208 TYR A C 1
ATOM 1680 O O . TYR A 1 208 ? 3.069 1.948 -17.941 1.00 52.72 208 TYR A O 1
ATOM 1688 N N . LYS A 1 209 ? 3.891 -0.079 -18.458 1.00 58.44 209 LYS A N 1
ATOM 1689 C CA . LYS A 1 209 ? 2.585 -0.674 -18.808 1.00 58.44 209 LYS A CA 1
ATOM 1690 C C . LYS A 1 209 ? 1.772 -0.993 -17.556 1.00 58.44 209 LYS A C 1
ATOM 1692 O O . LYS A 1 209 ? 0.573 -0.760 -17.526 1.00 58.44 209 LYS A O 1
ATOM 1697 N N . ALA A 1 210 ? 2.445 -1.447 -16.504 1.00 65.62 210 ALA A N 1
ATOM 1698 C CA . ALA A 1 210 ? 1.902 -1.656 -15.175 1.00 65.62 210 ALA A CA 1
ATOM 1699 C C . ALA A 1 210 ? 2.246 -0.458 -14.271 1.00 65.62 210 ALA A C 1
ATOM 1701 O O . ALA A 1 210 ? 3.008 -0.584 -13.305 1.00 65.62 210 ALA A O 1
ATOM 1702 N N . ASN A 1 211 ? 1.736 0.720 -14.648 1.00 76.69 211 ASN A N 1
ATOM 1703 C CA . ASN A 1 211 ? 2.011 2.009 -14.004 1.00 76.69 211 ASN A CA 1
ATOM 1704 C C . ASN A 1 211 ? 1.396 2.161 -12.603 1.00 76.69 211 ASN A C 1
ATOM 1706 O O . ASN A 1 211 ? 1.779 3.076 -11.877 1.00 76.69 211 ASN A O 1
ATOM 1710 N N . CYS A 1 212 ? 0.479 1.271 -12.217 1.00 86.38 212 CYS A N 1
ATOM 1711 C CA . CYS A 1 212 ? -0.111 1.236 -10.888 1.00 86.38 212 CYS A CA 1
ATOM 1712 C C . CYS A 1 212 ? 0.467 0.098 -10.034 1.00 86.38 212 CYS A C 1
ATOM 1714 O O . CYS A 1 212 ? 0.901 -0.942 -10.538 1.00 86.38 212 CYS A O 1
ATOM 1716 N N . LEU A 1 213 ? 0.443 0.296 -8.717 1.00 90.94 213 LEU A N 1
ATOM 1717 C CA . LEU A 1 213 ? 0.829 -0.681 -7.699 1.00 90.94 213 LEU A CA 1
ATOM 1718 C C . LEU A 1 213 ? -0.223 -0.675 -6.590 1.00 90.94 213 LEU A C 1
ATOM 1720 O O . LEU A 1 213 ? -0.475 0.371 -5.998 1.00 90.94 213 LEU A O 1
ATOM 1724 N N . ALA A 1 214 ? -0.750 -1.845 -6.243 1.00 94.56 214 ALA A N 1
ATOM 1725 C CA . ALA A 1 214 ? -1.518 -2.055 -5.018 1.00 94.56 214 ALA A CA 1
ATOM 1726 C C . ALA A 1 214 ? -0.747 -3.010 -4.094 1.00 94.56 214 ALA A C 1
ATOM 1728 O O . ALA A 1 214 ? -0.202 -4.017 -4.555 1.00 94.56 214 ALA A O 1
ATOM 1729 N N . LYS A 1 215 ? -0.669 -2.696 -2.795 1.00 97.00 215 LYS A N 1
ATOM 1730 C CA . LYS A 1 215 ? -0.007 -3.531 -1.778 1.00 97.00 215 LYS A CA 1
ATOM 1731 C C . LYS A 1 215 ? -0.748 -3.478 -0.441 1.00 97.00 215 LYS A C 1
ATOM 1733 O O . LYS A 1 215 ? -0.996 -2.396 0.087 1.00 97.00 215 LYS A O 1
ATOM 1738 N N . LEU A 1 216 ? -1.013 -4.648 0.133 1.00 98.25 216 LEU A N 1
ATOM 1739 C CA . LEU A 1 216 ? -1.489 -4.846 1.502 1.00 98.25 216 LEU A CA 1
ATOM 1740 C C . LEU A 1 216 ? -0.401 -5.534 2.327 1.00 98.25 216 LEU A C 1
ATOM 1742 O O . LEU A 1 216 ? 0.196 -6.516 1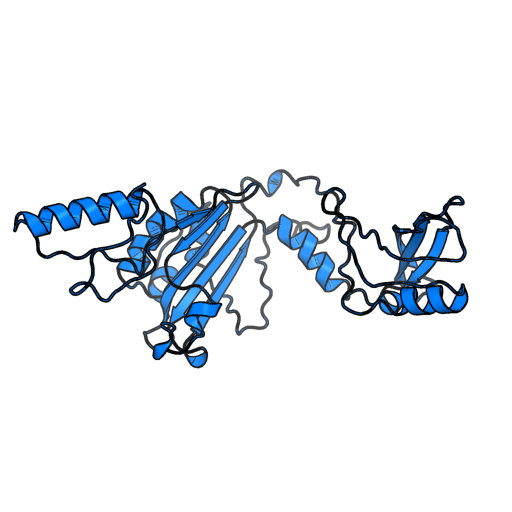.888 1.00 98.25 216 LEU A O 1
ATOM 1746 N N . ILE A 1 217 ? -0.181 -5.040 3.540 1.00 98.06 217 ILE A N 1
ATOM 1747 C CA . ILE A 1 217 ? 0.681 -5.635 4.560 1.00 98.06 217 ILE A CA 1
ATOM 1748 C C . ILE A 1 217 ? -0.240 -6.141 5.667 1.00 98.06 217 ILE A C 1
ATOM 1750 O O . ILE A 1 217 ? -0.990 -5.368 6.268 1.00 98.06 217 ILE A O 1
ATOM 1754 N N . CYS A 1 218 ? -0.197 -7.446 5.902 1.00 98.31 218 CYS A N 1
ATOM 1755 C CA . CYS A 1 218 ? -1.079 -8.182 6.795 1.00 98.31 218 CYS A CA 1
ATOM 1756 C C . CYS A 1 218 ? -0.286 -8.797 7.953 1.00 98.31 218 CYS A C 1
ATOM 1758 O O . CYS A 1 218 ? 0.856 -9.227 7.776 1.00 98.31 218 CYS A O 1
ATOM 1760 N N . ASP A 1 219 ? -0.912 -8.851 9.124 1.00 97.88 219 ASP A N 1
ATOM 1761 C CA . ASP A 1 219 ? -0.393 -9.524 10.312 1.00 97.88 219 ASP A CA 1
ATOM 1762 C C . ASP A 1 219 ? -0.997 -10.932 10.437 1.00 97.88 219 ASP A C 1
ATOM 1764 O O . ASP A 1 219 ? -2.164 -11.095 10.815 1.00 97.88 219 ASP A O 1
ATOM 1768 N N . LYS A 1 220 ? -0.180 -11.953 10.151 1.00 96.75 220 LYS A N 1
ATOM 1769 C CA . LYS A 1 220 ? -0.536 -13.378 10.247 1.00 96.75 220 LYS A CA 1
ATOM 1770 C C . LYS A 1 220 ? -0.954 -13.776 11.667 1.00 96.75 220 LYS A C 1
ATOM 1772 O O . LYS A 1 220 ? -1.793 -14.662 11.818 1.00 96.75 220 LYS A O 1
ATOM 1777 N N . SER A 1 221 ? -0.428 -13.113 12.703 1.00 96.50 221 SER A N 1
ATOM 1778 C CA . SER A 1 221 ? -0.790 -13.377 14.105 1.00 96.50 221 SER A CA 1
ATOM 1779 C C . SER A 1 221 ? -2.186 -12.850 14.474 1.00 96.50 221 SER A C 1
ATOM 1781 O O . SER A 1 221 ? -2.795 -13.322 15.433 1.00 96.50 221 SER A O 1
ATOM 1783 N N . GLN A 1 222 ? -2.728 -11.915 13.683 1.00 96.31 222 GLN A N 1
ATOM 1784 C CA . GLN A 1 222 ? -4.045 -11.296 13.863 1.00 96.31 222 GLN A CA 1
ATOM 1785 C C . GLN A 1 222 ? -5.005 -11.624 12.700 1.00 96.31 222 GLN A C 1
ATOM 1787 O O . GLN A 1 222 ? -5.743 -10.752 12.248 1.00 96.31 222 GLN A O 1
ATOM 1792 N N . ASN A 1 223 ? -5.025 -12.874 12.219 1.00 96.75 223 ASN A N 1
ATOM 1793 C CA . ASN A 1 223 ? -5.943 -13.341 11.162 1.00 96.75 223 ASN A CA 1
ATOM 1794 C C . ASN A 1 223 ? -5.851 -12.511 9.858 1.00 96.75 223 ASN A C 1
ATOM 1796 O O . ASN A 1 223 ? -6.862 -12.051 9.324 1.00 96.75 223 ASN A O 1
ATOM 1800 N N . ASP A 1 224 ? -4.622 -12.260 9.391 1.00 97.50 224 ASP A N 1
ATOM 1801 C CA . ASP A 1 224 ? -4.301 -11.389 8.250 1.00 97.50 224 ASP A CA 1
ATOM 1802 C C . ASP A 1 224 ? -4.965 -9.999 8.329 1.00 97.50 224 ASP A C 1
ATOM 1804 O O . ASP A 1 224 ? -5.412 -9.425 7.333 1.00 97.50 224 ASP A O 1
ATOM 1808 N N . LYS A 1 225 ? -5.016 -9.421 9.533 1.00 98.31 225 LYS A N 1
ATOM 1809 C CA . LYS A 1 225 ? -5.387 -8.018 9.743 1.00 98.31 225 LYS A CA 1
ATOM 1810 C C . LYS A 1 225 ? -4.482 -7.098 8.933 1.00 98.31 225 LYS A C 1
ATOM 1812 O O . LYS A 1 225 ? -3.260 -7.170 9.056 1.00 98.31 225 LYS A O 1
ATOM 1817 N N . VAL A 1 226 ? -5.075 -6.198 8.155 1.00 98.31 226 VAL A N 1
ATOM 1818 C CA . VAL A 1 226 ? -4.337 -5.218 7.357 1.00 98.31 226 VAL A CA 1
ATOM 1819 C C . VAL A 1 226 ? -3.756 -4.156 8.291 1.00 98.31 226 VAL A C 1
ATOM 1821 O O . VAL A 1 226 ? -4.483 -3.381 8.912 1.00 98.31 226 VAL A O 1
ATOM 1824 N N . VAL A 1 227 ? -2.428 -4.132 8.399 1.00 97.31 227 VAL A N 1
ATOM 1825 C CA . VAL A 1 227 ? -1.661 -3.174 9.215 1.00 97.31 227 VAL A CA 1
ATOM 1826 C C . VAL A 1 227 ? -0.995 -2.083 8.378 1.00 97.31 227 VAL A C 1
ATOM 1828 O O . VAL A 1 227 ? -0.600 -1.058 8.930 1.00 97.31 227 VAL A O 1
ATOM 1831 N N . GLY A 1 228 ? -0.898 -2.280 7.062 1.00 97.69 228 GLY A N 1
ATOM 1832 C CA . GLY A 1 228 ? -0.408 -1.294 6.103 1.00 97.69 228 GLY A CA 1
ATOM 1833 C C . GLY A 1 228 ? -1.074 -1.473 4.740 1.00 97.69 228 GLY A C 1
ATOM 1834 O O . GLY A 1 228 ? -1.307 -2.597 4.298 1.00 97.69 228 GLY A O 1
ATOM 1835 N N . LEU A 1 229 ? -1.382 -0.370 4.068 1.00 98.38 229 LEU A N 1
ATOM 1836 C CA . LEU A 1 229 ? -1.920 -0.344 2.711 1.00 98.38 229 LEU A CA 1
ATOM 1837 C C . LEU A 1 229 ? -1.192 0.739 1.926 1.00 98.38 229 LEU A C 1
ATOM 1839 O O . LEU A 1 229 ? -1.052 1.864 2.403 1.00 98.38 229 LEU A O 1
ATOM 1843 N N . HIS A 1 230 ? -0.742 0.394 0.723 1.00 98.00 230 HIS A N 1
ATOM 1844 C CA . HIS A 1 230 ? -0.026 1.291 -0.176 1.00 98.00 230 HIS A CA 1
ATOM 1845 C C . HIS A 1 230 ? -0.615 1.207 -1.579 1.00 98.00 230 HIS A C 1
ATOM 1847 O O . HIS A 1 230 ? -0.842 0.112 -2.099 1.00 98.00 230 HIS A O 1
ATOM 1853 N N . PHE A 1 231 ? -0.796 2.364 -2.200 1.00 96.94 231 PHE A N 1
ATOM 1854 C CA . PHE A 1 231 ? -1.271 2.506 -3.563 1.00 96.94 231 PHE A CA 1
ATOM 1855 C C . PHE A 1 231 ? -0.393 3.505 -4.323 1.00 96.94 231 PHE A C 1
ATOM 1857 O O . PHE A 1 231 ? -0.059 4.567 -3.802 1.00 96.94 231 PHE A O 1
ATOM 1864 N N . MET A 1 232 ? -0.022 3.168 -5.553 1.00 93.62 232 MET A N 1
ATOM 1865 C CA . MET A 1 232 ? 0.588 4.087 -6.512 1.00 93.62 232 MET A CA 1
ATOM 1866 C C . MET A 1 232 ? -0.260 4.070 -7.779 1.00 93.62 232 MET A C 1
ATOM 1868 O O . MET A 1 232 ? -0.558 2.989 -8.286 1.00 93.62 232 MET A O 1
ATOM 1872 N N . GLY A 1 233 ? -0.637 5.241 -8.283 1.00 90.38 233 GLY A N 1
ATOM 1873 C CA . GLY A 1 233 ? -1.515 5.379 -9.445 1.00 90.38 233 GLY A CA 1
ATOM 1874 C C . GLY A 1 233 ? -2.185 6.757 -9.507 1.00 90.38 233 GLY A C 1
ATOM 1875 O O . GLY A 1 233 ? -1.840 7.637 -8.720 1.00 90.38 233 GLY A O 1
ATOM 1876 N N . PRO A 1 234 ? -3.118 6.978 -10.447 1.00 88.31 234 PRO A N 1
ATOM 1877 C CA . PRO A 1 234 ? -3.942 8.190 -10.488 1.00 88.31 234 PRO A CA 1
ATOM 1878 C C . PRO A 1 234 ? -4.932 8.256 -9.314 1.00 88.31 234 PRO A C 1
ATOM 1880 O O . PRO A 1 234 ? -5.492 7.221 -8.944 1.00 88.31 234 PRO A O 1
ATOM 1883 N N . ASN A 1 235 ? -5.211 9.459 -8.793 1.00 93.00 235 ASN A N 1
ATOM 1884 C CA . ASN A 1 235 ? -6.191 9.707 -7.721 1.00 93.00 235 ASN A CA 1
ATOM 1885 C C . ASN A 1 235 ? -5.919 8.858 -6.462 1.00 93.00 235 ASN A C 1
ATOM 1887 O O . ASN A 1 235 ? -6.801 8.184 -5.914 1.00 93.00 235 ASN A O 1
ATOM 1891 N N . ALA A 1 236 ? -4.654 8.793 -6.043 1.00 95.50 236 ALA A N 1
ATOM 1892 C CA . ALA A 1 236 ? -4.237 7.870 -4.997 1.00 95.50 236 ALA A CA 1
ATOM 1893 C C . ALA A 1 236 ? -4.772 8.284 -3.620 1.00 95.50 236 ALA A C 1
ATOM 1895 O O . ALA A 1 236 ? -5.086 7.420 -2.791 1.00 95.50 236 ALA A O 1
ATOM 1896 N N . GLY A 1 237 ? -4.940 9.592 -3.397 1.00 94.88 237 GLY A N 1
ATOM 1897 C CA . GLY A 1 237 ? -5.559 10.127 -2.188 1.00 94.88 237 GLY A CA 1
ATOM 1898 C C . GLY A 1 237 ? -7.006 9.664 -2.035 1.00 94.88 237 GLY A C 1
ATOM 1899 O O . GLY A 1 237 ? -7.396 9.203 -0.964 1.00 94.88 237 GLY A O 1
ATOM 1900 N N . GLU A 1 238 ? -7.776 9.710 -3.118 1.00 96.06 238 GLU A N 1
ATOM 1901 C CA . GLU A 1 238 ? -9.184 9.329 -3.193 1.00 96.06 238 GLU A CA 1
ATOM 1902 C C . GLU A 1 238 ? -9.367 7.832 -2.908 1.00 96.06 238 GLU A C 1
ATOM 1904 O O . GLU A 1 238 ? -10.211 7.458 -2.089 1.00 96.06 238 GLU A O 1
ATOM 1909 N N . VAL A 1 239 ? -8.529 6.980 -3.515 1.00 96.19 239 VAL A N 1
ATOM 1910 C CA . VAL A 1 239 ? -8.528 5.526 -3.278 1.00 96.19 239 VAL A CA 1
ATOM 1911 C C . VAL A 1 239 ? -8.195 5.208 -1.817 1.00 96.19 239 VAL A C 1
ATOM 1913 O O . VAL A 1 239 ? -8.935 4.490 -1.140 1.00 96.19 239 VAL A O 1
ATOM 1916 N N . VAL A 1 240 ? -7.092 5.751 -1.292 1.00 97.75 240 VAL A N 1
ATOM 1917 C CA . VAL A 1 240 ? -6.614 5.401 0.056 1.00 97.75 240 VAL A CA 1
ATOM 1918 C C . VAL A 1 240 ? -7.480 6.013 1.159 1.00 97.75 240 VAL A C 1
ATOM 1920 O O . VAL A 1 240 ? -7.613 5.402 2.219 1.00 97.75 240 VAL A O 1
ATOM 1923 N N . GLN A 1 241 ? -8.132 7.158 0.935 1.00 97.44 241 GLN A N 1
ATOM 1924 C CA . GLN A 1 241 ? -8.987 7.800 1.938 1.00 97.44 241 GLN A CA 1
ATOM 1925 C C . GLN A 1 241 ? -10.161 6.907 2.380 1.00 97.44 241 GLN A C 1
ATOM 1927 O O . GLN A 1 241 ? -10.506 6.911 3.567 1.00 97.44 241 GLN A O 1
ATOM 1932 N N . GLY A 1 242 ? -10.744 6.124 1.465 1.00 95.50 242 GLY A N 1
ATOM 1933 C CA . GLY A 1 242 ? -11.786 5.143 1.787 1.00 95.50 242 GLY A CA 1
ATOM 1934 C C . GLY A 1 242 ? -11.235 3.954 2.578 1.00 95.50 242 GLY A C 1
ATOM 1935 O O . GLY A 1 242 ? -11.699 3.665 3.684 1.00 95.50 242 GLY A O 1
ATOM 1936 N N . TYR A 1 243 ? -10.187 3.302 2.066 1.00 97.50 243 TYR A N 1
ATOM 1937 C CA . TYR A 1 243 ? -9.592 2.141 2.734 1.00 97.50 243 TYR A CA 1
ATOM 1938 C C . TYR A 1 243 ? -8.925 2.470 4.079 1.00 97.50 243 TYR A C 1
ATOM 1940 O O . TYR A 1 243 ? -8.866 1.610 4.956 1.00 97.50 243 TYR A O 1
ATOM 1948 N N . ALA A 1 244 ? -8.487 3.711 4.305 1.00 96.94 244 ALA A N 1
ATOM 1949 C CA . ALA A 1 244 ? -7.967 4.157 5.596 1.00 96.94 244 ALA A CA 1
ATOM 1950 C C . ALA A 1 244 ? -8.987 4.015 6.736 1.00 96.94 244 ALA A C 1
ATOM 1952 O O . ALA A 1 244 ? -8.592 3.734 7.869 1.00 96.94 244 ALA A O 1
ATOM 1953 N N . LEU A 1 245 ? -10.289 4.143 6.448 1.00 96.88 245 LEU A N 1
ATOM 1954 C CA . LEU A 1 245 ? -11.343 3.854 7.420 1.00 96.88 245 LEU A CA 1
ATOM 1955 C C . LEU A 1 245 ? -11.415 2.350 7.731 1.00 96.88 245 LEU A C 1
ATOM 1957 O O . LEU A 1 245 ? -11.467 1.981 8.901 1.00 96.88 245 LEU A O 1
ATOM 1961 N N . ALA A 1 246 ? -11.340 1.484 6.716 1.00 96.88 246 ALA A N 1
ATOM 1962 C CA . ALA A 1 246 ? -11.329 0.031 6.901 1.00 96.88 246 ALA A CA 1
ATOM 1963 C C . ALA A 1 246 ? -10.104 -0.441 7.712 1.00 96.88 246 ALA A C 1
ATOM 1965 O O . ALA A 1 246 ? -10.248 -1.200 8.670 1.00 96.88 246 ALA A O 1
ATOM 1966 N N . VAL A 1 247 ? -8.909 0.080 7.408 1.00 96.94 247 VAL A N 1
ATOM 1967 C CA . VAL A 1 247 ? -7.679 -0.181 8.179 1.00 96.94 247 VAL A CA 1
ATOM 1968 C C . VAL A 1 247 ? -7.806 0.337 9.619 1.00 96.94 247 VAL A C 1
ATOM 1970 O O . VAL A 1 247 ? -7.434 -0.362 10.560 1.00 96.94 247 VAL A O 1
ATOM 1973 N N . MET A 1 248 ? -8.403 1.517 9.831 1.00 95.12 248 MET A N 1
ATOM 1974 C CA . MET A 1 248 ? -8.679 2.052 11.173 1.00 95.12 248 MET A CA 1
ATOM 1975 C C . MET A 1 248 ? -9.677 1.192 11.966 1.00 95.12 248 MET A C 1
ATOM 1977 O O . MET A 1 248 ? -9.529 1.053 13.180 1.00 95.12 248 MET A O 1
ATOM 1981 N N . MET A 1 249 ? -10.660 0.589 11.293 1.00 96.25 249 MET A N 1
ATOM 1982 C CA . MET A 1 249 ? -11.601 -0.378 11.872 1.00 96.25 249 MET A CA 1
ATOM 1983 C C . MET A 1 249 ? -10.982 -1.771 12.090 1.00 96.25 249 MET A C 1
ATOM 1985 O O . MET A 1 249 ? -11.608 -2.619 12.721 1.00 96.25 249 MET A O 1
ATOM 1989 N N . GLY A 1 250 ? -9.747 -2.000 1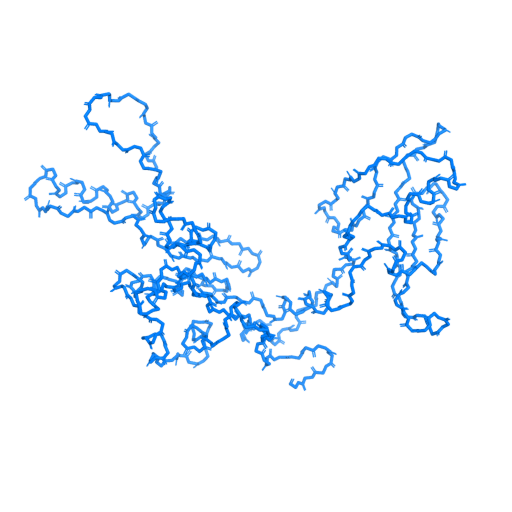1.630 1.00 96.75 250 GLY A N 1
ATOM 1990 C CA . GLY A 1 250 ? -9.014 -3.252 11.811 1.00 96.75 250 GLY A CA 1
ATOM 1991 C C . GLY A 1 250 ? -9.391 -4.352 10.820 1.00 96.75 250 GLY A C 1
ATOM 1992 O O . GLY A 1 250 ? -9.343 -5.520 11.199 1.00 96.75 250 GLY A O 1
ATOM 1993 N N . ALA A 1 251 ? -9.765 -3.986 9.590 1.00 98.06 251 ALA A N 1
ATOM 1994 C CA . ALA A 1 251 ? -10.160 -4.931 8.548 1.00 98.06 251 ALA A CA 1
ATOM 1995 C C . ALA A 1 251 ? -9.100 -6.015 8.268 1.00 98.06 251 ALA A C 1
ATOM 1997 O O . ALA A 1 251 ? -7.895 -5.749 8.288 1.00 98.06 251 ALA A O 1
ATOM 1998 N N . THR A 1 252 ? -9.551 -7.234 7.970 1.00 98.56 252 THR A N 1
ATOM 1999 C CA . THR A 1 252 ? -8.694 -8.362 7.564 1.00 98.56 252 THR A CA 1
ATOM 2000 C C . THR A 1 252 ? -8.635 -8.517 6.050 1.00 98.56 252 THR A C 1
ATOM 2002 O O . THR A 1 252 ? -9.521 -8.056 5.333 1.00 98.56 252 THR A O 1
ATOM 2005 N N . LYS A 1 253 ? -7.614 -9.220 5.546 1.00 98.31 253 LYS A N 1
ATOM 2006 C CA . LYS A 1 253 ? -7.496 -9.571 4.125 1.00 98.31 253 LYS A CA 1
ATOM 2007 C C . LYS A 1 253 ? -8.748 -10.272 3.584 1.00 98.31 253 LYS A C 1
ATOM 2009 O O . LYS A 1 253 ? -9.199 -9.933 2.497 1.00 98.31 253 LYS A O 1
ATOM 2014 N N . GLN A 1 254 ? -9.352 -11.164 4.371 1.00 98.06 254 GLN A N 1
ATOM 2015 C CA . GLN A 1 254 ? -10.609 -11.826 4.012 1.00 98.06 254 GLN A CA 1
ATOM 2016 C C . GLN A 1 254 ? -11.728 -10.815 3.707 1.00 98.06 254 GLN A C 1
ATOM 2018 O O . GLN A 1 254 ? -12.441 -10.977 2.727 1.00 98.06 254 GLN A O 1
ATOM 2023 N N . GLN A 1 255 ? -11.849 -9.734 4.484 1.00 98.44 255 GLN A N 1
ATOM 2024 C CA . GLN A 1 255 ? -12.871 -8.705 4.251 1.00 98.44 255 GLN A CA 1
ATOM 2025 C C . GLN A 1 255 ? -12.592 -7.844 3.009 1.00 98.44 255 GLN A C 1
ATOM 2027 O O . GLN A 1 255 ? -13.519 -7.252 2.463 1.00 98.44 255 GLN A O 1
ATOM 2032 N N . PHE A 1 256 ? -11.335 -7.768 2.555 1.00 98.19 256 PHE A N 1
ATOM 2033 C CA . PHE A 1 256 ? -11.003 -7.200 1.246 1.00 98.19 256 PHE A CA 1
ATOM 2034 C C . PHE A 1 256 ? -11.407 -8.150 0.108 1.00 98.19 256 PHE A C 1
ATOM 2036 O O . PHE A 1 256 ? -11.920 -7.678 -0.900 1.00 98.19 256 PHE A O 1
ATOM 2043 N N . ASP A 1 257 ? -11.239 -9.465 0.279 1.00 97.31 257 ASP A N 1
ATOM 2044 C CA . ASP A 1 257 ? -11.610 -10.479 -0.726 1.00 97.31 257 ASP A CA 1
ATOM 2045 C C . ASP A 1 257 ? -13.131 -10.716 -0.824 1.00 97.31 257 ASP A C 1
ATOM 2047 O O . ASP A 1 257 ? -13.643 -11.090 -1.876 1.00 97.31 257 ASP A O 1
ATOM 2051 N N . GLU A 1 258 ? -13.870 -10.480 0.263 1.00 97.62 258 GLU A N 1
ATOM 2052 C CA . GLU A 1 258 ? -15.341 -10.508 0.301 1.00 97.62 258 GLU A CA 1
ATOM 2053 C C . GLU A 1 258 ? -15.985 -9.233 -0.281 1.00 97.62 258 GLU A C 1
ATOM 2055 O O . GLU A 1 258 ? -17.184 -9.218 -0.576 1.00 97.62 258 GLU A O 1
ATOM 2060 N N . LEU A 1 259 ? -15.216 -8.149 -0.444 1.00 97.06 259 LEU A N 1
ATOM 2061 C CA . LEU A 1 259 ? -15.709 -6.882 -0.978 1.00 97.06 259 LEU A CA 1
ATOM 2062 C C . LEU A 1 259 ? -15.852 -6.959 -2.503 1.00 97.06 259 LEU A C 1
ATOM 2064 O O . LEU A 1 259 ? -14.886 -7.181 -3.225 1.00 97.06 259 LEU A O 1
ATOM 2068 N N . VAL A 1 260 ? -17.052 -6.695 -3.019 1.00 97.00 260 VAL A N 1
ATOM 2069 C CA . VAL A 1 260 ? -17.270 -6.604 -4.469 1.00 97.00 260 VAL A CA 1
ATOM 2070 C C . VAL A 1 260 ? -16.634 -5.320 -5.013 1.00 97.00 260 VAL A C 1
ATOM 2072 O O . VAL A 1 260 ? -17.044 -4.216 -4.651 1.00 97.00 260 VAL A O 1
ATOM 2075 N N . GLY A 1 261 ? -15.640 -5.472 -5.890 1.00 93.69 261 GLY A N 1
ATOM 2076 C CA . GLY A 1 261 ? -14.978 -4.368 -6.583 1.00 93.69 261 GLY A CA 1
ATOM 2077 C C . GLY A 1 261 ? -15.908 -3.601 -7.534 1.00 93.69 261 GLY A C 1
ATOM 2078 O O . GLY A 1 261 ? -16.843 -4.160 -8.109 1.00 93.69 261 GLY A O 1
ATOM 2079 N N . ILE A 1 262 ? -15.642 -2.304 -7.709 1.00 93.25 262 ILE A N 1
ATOM 2080 C CA . ILE A 1 262 ? -16.333 -1.456 -8.691 1.00 93.25 262 ILE A CA 1
ATOM 2081 C C . ILE A 1 262 ? -15.528 -1.489 -9.990 1.00 93.25 262 ILE A C 1
ATOM 2083 O O . ILE A 1 262 ? -14.392 -1.020 -10.005 1.00 93.25 262 ILE A O 1
ATOM 2087 N N . HIS A 1 263 ? -16.120 -1.993 -11.071 1.00 90.44 263 HIS A N 1
ATOM 2088 C CA . HIS A 1 263 ? -15.440 -2.143 -12.358 1.00 90.44 263 HIS A CA 1
ATOM 2089 C C . HIS A 1 263 ? -15.913 -1.110 -13.402 1.00 90.44 263 HIS A C 1
ATOM 2091 O O . HIS A 1 263 ? -17.128 -0.941 -13.555 1.00 90.44 263 HIS A O 1
ATOM 2097 N N . PRO A 1 264 ? -15.013 -0.474 -14.181 1.00 90.75 264 PRO A N 1
ATOM 2098 C CA . PRO A 1 264 ? -13.555 -0.478 -14.042 1.00 90.75 264 PRO A CA 1
ATOM 2099 C C . PRO A 1 264 ? -13.077 0.616 -13.070 1.00 90.75 264 PRO A C 1
ATOM 2101 O O . PRO A 1 264 ? -13.408 1.787 -13.252 1.00 90.75 264 PRO A O 1
ATOM 2104 N N . THR A 1 265 ? -12.270 0.275 -12.061 1.00 90.19 265 THR A N 1
ATOM 2105 C CA . THR A 1 265 ? -11.591 1.266 -11.201 1.00 90.19 265 THR A CA 1
ATOM 2106 C C . THR A 1 265 ? -10.232 0.769 -10.713 1.00 90.19 265 THR A C 1
ATOM 2108 O O . THR A 1 265 ? -10.070 -0.389 -10.354 1.00 90.19 265 THR A O 1
ATOM 2111 N N . ALA A 1 266 ? -9.247 1.660 -10.570 1.00 90.62 266 ALA A N 1
ATOM 2112 C CA . ALA A 1 266 ? -7.951 1.281 -9.989 1.00 90.62 266 ALA A CA 1
ATOM 2113 C C . ALA A 1 266 ? -8.044 0.820 -8.514 1.00 90.62 266 ALA A C 1
ATOM 2115 O O . ALA A 1 266 ? -7.160 0.116 -8.030 1.00 90.62 266 ALA A O 1
ATOM 2116 N N . ALA A 1 267 ? -9.117 1.194 -7.806 1.00 94.44 267 ALA A N 1
ATOM 2117 C CA . ALA A 1 267 ? -9.388 0.748 -6.443 1.00 94.44 267 ALA A CA 1
ATOM 2118 C C . ALA A 1 267 ? -9.799 -0.734 -6.369 1.00 94.44 267 ALA A C 1
ATOM 2120 O O . ALA A 1 267 ? -9.513 -1.381 -5.364 1.00 94.44 267 ALA A O 1
ATOM 2121 N N . GLU A 1 268 ? -10.427 -1.284 -7.418 1.00 94.38 268 GLU A N 1
ATOM 2122 C CA . GLU A 1 268 ? -10.924 -2.668 -7.421 1.00 94.38 268 GLU A CA 1
ATOM 2123 C C . GLU A 1 268 ? -9.804 -3.698 -7.251 1.00 94.38 268 GLU A C 1
ATOM 2125 O O . GLU A 1 268 ? -10.034 -4.767 -6.699 1.00 94.38 268 GLU A O 1
ATOM 2130 N N . GLU A 1 269 ? -8.568 -3.361 -7.633 1.00 93.81 269 GLU A N 1
ATOM 2131 C CA . GLU A 1 269 ? -7.435 -4.279 -7.521 1.00 93.81 269 GLU A CA 1
ATOM 2132 C C . GLU A 1 269 ? -7.231 -4.780 -6.080 1.00 93.81 269 GLU A C 1
ATOM 2134 O O . GLU A 1 269 ? -6.874 -5.942 -5.880 1.00 93.81 269 GLU A O 1
ATOM 2139 N N . PHE A 1 270 ? -7.536 -3.955 -5.068 1.00 96.75 270 PHE A N 1
ATOM 2140 C CA . PHE A 1 270 ? -7.455 -4.336 -3.655 1.00 96.75 270 PHE A CA 1
ATOM 2141 C C . PHE A 1 270 ? -8.403 -5.475 -3.253 1.00 96.75 270 PHE A C 1
ATOM 2143 O O . PHE A 1 270 ? -8.114 -6.151 -2.266 1.00 96.75 270 PHE A O 1
ATOM 2150 N N . THR A 1 271 ? -9.483 -5.722 -4.003 1.00 96.19 271 THR A N 1
ATOM 2151 C CA . THR A 1 271 ? -10.429 -6.826 -3.750 1.00 96.19 271 THR A CA 1
ATOM 2152 C C . THR A 1 271 ? -10.021 -8.139 -4.424 1.00 96.19 271 THR A C 1
ATOM 2154 O O . THR A 1 271 ? -10.695 -9.153 -4.277 1.00 96.19 271 THR A O 1
ATOM 2157 N N . VAL A 1 272 ? -8.933 -8.131 -5.204 1.00 92.94 272 VAL A N 1
ATOM 2158 C CA . VAL A 1 272 ? -8.460 -9.270 -6.015 1.00 92.94 272 VAL A CA 1
ATOM 2159 C C . VAL A 1 272 ? -6.937 -9.467 -5.917 1.00 92.94 272 VAL A C 1
ATOM 2161 O O . VAL A 1 272 ? -6.295 -9.979 -6.842 1.00 92.94 272 VAL A O 1
ATOM 2164 N N . LEU A 1 273 ? -6.337 -9.054 -4.793 1.00 91.94 273 LEU A N 1
ATOM 2165 C CA . LEU A 1 273 ? -4.916 -9.251 -4.486 1.00 91.94 273 LEU A CA 1
ATOM 2166 C C . LEU A 1 273 ? -4.645 -10.676 -3.977 1.00 91.94 273 LEU A C 1
ATOM 2168 O O . LEU A 1 273 ? -4.773 -10.955 -2.785 1.00 91.94 273 LEU A O 1
ATOM 2172 N N . SER A 1 274 ? -4.224 -11.577 -4.864 1.00 89.81 274 SER A N 1
ATOM 2173 C CA . SER A 1 274 ? -3.888 -12.971 -4.525 1.00 89.81 274 SER A CA 1
ATOM 2174 C C . SER A 1 274 ? -2.383 -13.259 -4.426 1.00 89.81 274 SER A C 1
ATOM 2176 O O . SER A 1 274 ? -1.980 -14.108 -3.634 1.00 89.81 274 SER A O 1
ATOM 2178 N N . VAL A 1 275 ? -1.545 -12.554 -5.194 1.00 88.00 275 VAL A N 1
ATOM 2179 C CA . VAL A 1 275 ? -0.090 -12.778 -5.247 1.00 88.00 275 VAL A CA 1
ATOM 2180 C C . VAL A 1 275 ? 0.581 -12.279 -3.967 1.00 88.00 275 VAL A C 1
ATOM 2182 O O . VAL A 1 275 ? 0.426 -11.115 -3.588 1.00 88.00 275 VAL A O 1
ATOM 2185 N N . THR A 1 276 ? 1.360 -13.145 -3.312 1.00 90.50 276 THR A N 1
ATOM 2186 C CA . THR A 1 276 ? 2.153 -12.788 -2.128 1.00 90.50 276 THR A CA 1
ATOM 2187 C C . THR A 1 276 ? 3.625 -12.571 -2.475 1.00 90.50 276 THR A C 1
ATOM 2189 O O . THR A 1 276 ? 4.146 -13.176 -3.409 1.00 90.50 276 THR A O 1
ATOM 2192 N N . LYS A 1 277 ? 4.342 -11.755 -1.689 1.00 83.38 277 LYS A N 1
ATOM 2193 C CA . LYS A 1 277 ? 5.814 -11.632 -1.800 1.00 83.38 277 LYS A CA 1
ATOM 2194 C C . LYS A 1 277 ? 6.581 -12.924 -1.503 1.00 83.38 277 LYS A C 1
ATOM 2196 O O . LYS A 1 277 ? 7.710 -13.060 -1.949 1.00 83.38 277 LYS A O 1
ATOM 2201 N N . GLU A 1 278 ? 5.974 -13.841 -0.752 1.00 79.56 278 GLU A N 1
ATOM 2202 C CA . GLU A 1 278 ? 6.527 -15.168 -0.449 1.00 79.56 278 GLU A CA 1
ATOM 2203 C C . GLU A 1 278 ? 6.381 -16.143 -1.642 1.00 79.56 278 GLU A C 1
ATOM 2205 O O . GLU A 1 278 ? 7.016 -17.192 -1.649 1.00 79.56 278 GLU A O 1
ATOM 2210 N N . SER A 1 279 ? 5.549 -15.822 -2.644 1.00 74.69 279 SER A N 1
ATOM 2211 C CA . SER A 1 279 ? 5.332 -16.663 -3.827 1.00 74.69 279 SER A CA 1
ATOM 2212 C C . SER A 1 279 ? 6.266 -16.295 -4.984 1.00 74.69 279 SER A C 1
ATOM 2214 O O . SER A 1 279 ? 6.465 -15.119 -5.275 1.00 74.69 279 SER A O 1
ATOM 2216 N N . GLU A 1 280 ? 6.757 -17.297 -5.719 1.00 61.50 280 GLU A N 1
ATOM 2217 C CA . GLU A 1 280 ? 7.529 -17.118 -6.967 1.00 61.50 280 GLU A CA 1
ATOM 2218 C C . GLU A 1 280 ? 6.659 -16.653 -8.161 1.00 61.50 280 GLU A C 1
ATOM 2220 O O . GLU A 1 280 ? 7.102 -16.646 -9.310 1.00 61.50 280 GLU A O 1
ATOM 2225 N N . ALA A 1 281 ? 5.398 -16.282 -7.916 1.00 63.19 281 ALA A N 1
ATOM 2226 C CA . ALA A 1 281 ? 4.450 -15.897 -8.951 1.00 63.19 281 ALA A CA 1
ATOM 2227 C C . ALA A 1 281 ? 4.805 -14.543 -9.588 1.00 63.19 281 ALA A C 1
ATOM 2229 O O . ALA A 1 281 ? 5.249 -13.600 -8.930 1.00 63.19 281 ALA A O 1
ATOM 2230 N N . THR A 1 282 ? 4.566 -14.425 -10.896 1.00 61.28 282 THR A N 1
ATOM 2231 C CA . THR A 1 282 ? 4.815 -13.186 -11.636 1.00 61.28 282 THR A CA 1
ATOM 2232 C C . THR A 1 282 ? 3.913 -12.052 -11.140 1.00 61.28 282 THR A C 1
ATOM 2234 O O . THR A 1 282 ? 2.707 -12.209 -10.983 1.00 61.28 282 THR A O 1
ATOM 2237 N N . LEU A 1 283 ? 4.505 -10.873 -10.948 1.00 61.31 283 LEU A N 1
ATOM 2238 C CA . LEU A 1 283 ? 3.876 -9.685 -10.345 1.00 61.31 283 LEU A CA 1
ATOM 2239 C C . LEU A 1 283 ? 2.911 -8.921 -11.255 1.00 61.31 283 LEU A C 1
ATOM 2241 O O . LEU A 1 283 ? 2.454 -7.831 -10.909 1.00 61.31 283 LEU A O 1
ATOM 2245 N N . LEU A 1 284 ? 2.671 -9.463 -12.441 1.00 60.41 284 LEU A N 1
ATOM 2246 C CA . LEU A 1 284 ? 1.997 -8.809 -13.543 1.00 60.41 284 LEU A CA 1
ATOM 2247 C C . LEU A 1 284 ? 0.761 -9.620 -13.855 1.00 60.41 284 LEU A C 1
ATOM 2249 O O . LEU A 1 284 ? 0.861 -10.745 -14.347 1.00 60.41 284 LEU A O 1
ATOM 2253 N N . LYS A 1 285 ? -0.406 -9.034 -13.603 1.00 57.06 285 LYS A N 1
ATOM 2254 C CA . LYS A 1 285 ? -1.619 -9.540 -14.234 1.00 57.06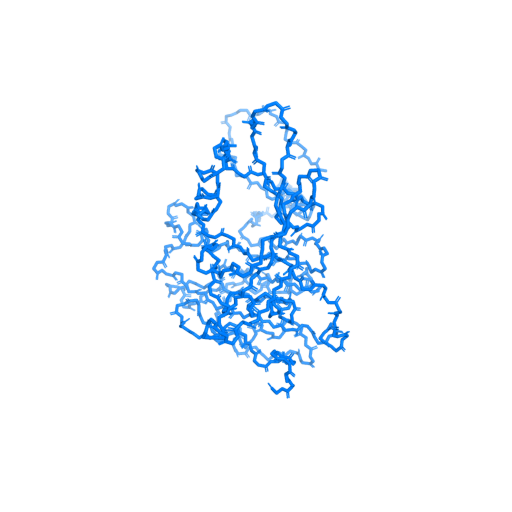 285 LYS A CA 1
ATOM 2255 C C . LYS A 1 285 ? -1.473 -9.366 -15.744 1.00 57.06 285 LYS A C 1
ATOM 2257 O O . LYS A 1 285 ? -1.016 -8.322 -16.209 1.00 57.06 285 LYS A O 1
ATOM 2262 N N . ALA A 1 286 ? -1.855 -10.396 -16.496 1.00 50.56 286 ALA A N 1
ATOM 2263 C CA . ALA A 1 286 ? -1.925 -10.348 -17.951 1.00 50.56 286 ALA A CA 1
ATOM 2264 C C . ALA A 1 286 ? -3.031 -9.363 -18.366 1.00 50.56 286 ALA A C 1
ATOM 2266 O O . ALA A 1 286 ? -4.204 -9.715 -18.453 1.00 50.56 286 ALA A O 1
ATOM 2267 N N . ALA A 1 287 ? -2.648 -8.097 -18.521 1.00 46.16 287 ALA A N 1
ATOM 2268 C CA . ALA A 1 287 ? -3.522 -6.994 -18.884 1.00 46.16 287 ALA A CA 1
ATOM 2269 C C . ALA A 1 287 ? -2.737 -6.001 -19.757 1.00 46.16 287 ALA A C 1
ATOM 2271 O O . ALA A 1 287 ? -1.962 -5.183 -19.259 1.00 46.16 287 ALA A O 1
ATOM 2272 N N . GLY A 1 288 ? -2.949 -6.081 -21.072 1.00 47.50 288 GLY A N 1
ATOM 2273 C CA . GLY A 1 288 ? -2.352 -5.184 -22.065 1.00 47.50 288 GLY A CA 1
ATOM 2274 C C . GLY A 1 288 ? -1.148 -5.766 -22.816 1.00 47.50 288 GLY A C 1
ATOM 2275 O O . GLY A 1 288 ? -0.525 -6.737 -22.401 1.00 47.50 288 GLY A O 1
ATOM 2276 N N . CYS A 1 289 ? -0.823 -5.150 -23.957 1.00 35.91 289 CYS A N 1
ATOM 2277 C CA . CYS A 1 289 ? 0.118 -5.677 -24.953 1.00 35.91 289 CYS A CA 1
ATOM 2278 C C . CYS A 1 289 ? 1.601 -5.616 -24.509 1.00 35.91 289 CYS A C 1
ATOM 2280 O O . CYS A 1 289 ? 2.366 -4.727 -24.912 1.00 35.91 289 CYS A O 1
ATOM 2282 N N . GLY A 1 290 ? 2.022 -6.533 -23.637 1.00 36.94 290 GLY A N 1
ATOM 2283 C CA . GLY A 1 290 ? 3.421 -6.775 -23.265 1.00 36.94 290 GLY A CA 1
ATOM 2284 C C . GLY A 1 290 ? 4.206 -7.507 -24.365 1.00 36.94 290 GLY A C 1
ATOM 2285 O O . GLY A 1 290 ? 3.647 -8.302 -25.103 1.00 36.94 290 GLY A O 1
ATOM 2286 N N . GLY A 1 291 ? 5.508 -7.238 -24.513 1.00 36.09 291 GLY A N 1
ATOM 2287 C CA . GLY A 1 291 ? 6.384 -8.038 -25.394 1.00 36.09 291 GLY A CA 1
ATOM 2288 C C . GLY A 1 291 ? 6.217 -7.876 -26.916 1.00 36.09 291 GLY A C 1
ATOM 2289 O O . GLY A 1 291 ? 6.863 -8.592 -27.671 1.00 36.09 291 GLY A O 1
ATOM 2290 N N . GLY A 1 292 ? 5.390 -6.941 -27.396 1.00 32.91 292 GLY A N 1
ATOM 2291 C CA . GLY A 1 292 ? 5.186 -6.718 -28.838 1.00 32.91 292 GLY A CA 1
ATOM 2292 C C . GLY A 1 292 ? 4.067 -7.558 -29.465 1.00 32.91 292 GLY A C 1
ATOM 2293 O O . GLY A 1 292 ? 3.830 -7.445 -30.666 1.00 32.91 292 GLY A O 1
ATOM 2294 N N . SER A 1 293 ? 3.330 -8.328 -28.662 1.00 30.53 293 SER A N 1
ATOM 2295 C CA . SER A 1 293 ? 2.029 -8.893 -29.023 1.00 30.53 293 SER A CA 1
ATOM 2296 C C . SER A 1 293 ? 0.945 -8.390 -28.063 1.00 30.53 293 SER A C 1
ATOM 2298 O O . SER A 1 293 ? 1.222 -7.944 -26.950 1.00 30.53 293 SER A O 1
ATOM 2300 N N . CYS A 1 294 ? -0.307 -8.409 -28.517 1.00 40.09 294 CYS A N 1
ATOM 2301 C CA . CYS A 1 294 ? -1.475 -8.211 -27.664 1.00 40.09 294 CYS A CA 1
ATOM 2302 C C . CYS A 1 294 ? -2.087 -9.584 -27.369 1.00 40.09 294 CYS A C 1
ATOM 2304 O O . CYS A 1 294 ? -2.532 -10.251 -28.305 1.00 40.09 294 CYS A O 1
ATOM 2306 N N . GLY A 1 295 ? -2.093 -9.987 -26.098 1.00 43.47 295 GLY A N 1
ATOM 2307 C CA . GLY A 1 295 ? -2.633 -11.257 -25.608 1.00 43.47 295 GLY A CA 1
ATOM 2308 C C . GLY A 1 295 ? -2.556 -11.315 -24.093 1.00 43.47 295 GLY A C 1
ATOM 2309 O O . GLY A 1 295 ? -1.412 -11.313 -23.596 1.00 43.47 295 GLY A O 1
#

Organism: NCBI:txid392032

pLDDT: mean 71.03, std 23.54, range [26.88, 98.56]

Sequence (295 aa):
VIKHGKDLAHQARVTVDRPELTPVAIQAGQYLARRLWNLSNQLMNYRTIPSTVFTSPSEYSFVGLHEEQAMRSQEDGGIGAENVRIYWSRFGNIEISPIHPHIKKPQSECFTGNNTWAHQYALKNNADWPEVTYDLESANYVIYNGEVNSQKNAGARIINKYRNEQANNKITYDIEIQNEEKTVIQGVTGEQLQLQEEQQLEKAEVFYKANCLAKLICDKSQNDKVVGLHFMGPNAGEVVQGYALAVMMGATKQQFDELVGIHPTAAEEFTVLSVTKESEATLLKAAGCGGGSCG

Foldseek 3Di:
DPDDDDDDDDDDPDPDPAPPDPVQVVVQVVQVVCVVVVNDPDHDDRQFDKDWDDDPPKIKIKTFDDPVQQCDDVVSVHQHVVQKWKFKFFAADPVPQVVVPPDPQQLDFDQDDDQVLVVVVCVVLVHDADADDDDPPPSWDWGDDDDDPPFDGKTKGWDDWAQDVVVVRFIWTWMFIRGPVRDIDGGHGCVSRNGDPCVVSLVVVVCNRRVKMWMFIAGNVLQRFTRMTMIMGPPRVVLVVVCSVCSVVRHHLVVLCVDCADPPDPSSVSNVRDDIPVDPDDRHDLDHARPNGRD

InterPro domains:
  IPR004099 Pyridine nucleotide-disulphide oxidoreductase, dimerisation domain [PF02852] (201-271)
  IPR016156 FAD/NAD-linked reductase, dimerisation domain superfamily [G3DSA:3.30.390.30] (159-291)
  IPR016156 FAD/NAD-linked reductase, dimerisation domain superfamily [SSF55424] (46-90)
  IPR016156 FAD/NAD-linked reductase, dimerisation domain superfamily [SSF55424] (203-283)
  IPR036188 FAD/NAD(P)-binding domain superfamily [G3DSA:3.50.50.60] (13-127)
  IPR046952 Glutathione reductase/thioredoxin reductase-like [PTHR42737] (209-274)